Protein AF-A0A935DJS2-F1 (afdb_monomer)

Structure (mmCIF, N/CA/C/O backbone):
data_AF-A0A935DJS2-F1
#
_entry.id   AF-A0A935DJS2-F1
#
loop_
_atom_site.group_PDB
_atom_site.id
_atom_site.type_symbol
_atom_site.label_atom_id
_atom_site.label_alt_id
_atom_site.label_comp_id
_atom_site.label_asym_id
_atom_site.label_entity_id
_atom_site.label_seq_id
_atom_site.pdbx_PDB_ins_code
_atom_site.Cartn_x
_atom_site.Cartn_y
_atom_site.Cartn_z
_atom_site.occupancy
_atom_site.B_iso_or_equiv
_atom_site.auth_seq_id
_atom_site.auth_comp_id
_atom_site.auth_asym_id
_atom_site.auth_atom_id
_atom_site.pdbx_PDB_model_num
ATOM 1 N N . MET A 1 1 ? -30.342 -19.115 31.524 1.00 33.06 1 MET A N 1
ATOM 2 C CA . MET A 1 1 ? -30.882 -17.749 31.692 1.00 33.06 1 MET A CA 1
ATOM 3 C C . MET A 1 1 ? -30.037 -16.828 30.817 1.00 33.06 1 MET A C 1
ATOM 5 O O . MET A 1 1 ? -28.856 -16.687 31.091 1.00 33.06 1 MET A O 1
ATOM 9 N N . ARG A 1 2 ? -30.562 -16.353 29.679 1.00 26.27 2 ARG A N 1
ATOM 10 C CA . ARG A 1 2 ? -29.822 -15.480 28.748 1.00 26.27 2 ARG A CA 1
ATOM 11 C C . ARG A 1 2 ? -30.029 -14.034 29.184 1.00 26.27 2 ARG A C 1
ATOM 13 O O . ARG A 1 2 ? -31.162 -13.564 29.164 1.00 26.27 2 ARG A O 1
ATOM 20 N N . VAL A 1 3 ? -28.959 -13.355 29.580 1.00 25.48 3 VAL A N 1
ATOM 21 C CA . VAL A 1 3 ? -28.990 -11.913 29.837 1.00 25.48 3 VAL A CA 1
ATOM 22 C C . VAL A 1 3 ? -28.732 -11.216 28.504 1.00 25.48 3 VAL A C 1
ATOM 24 O O . VAL A 1 3 ? -27.627 -11.265 27.974 1.00 25.48 3 VAL A O 1
ATOM 27 N N . LEU A 1 4 ? -29.781 -10.630 27.925 1.00 26.22 4 LEU A N 1
ATOM 28 C CA . LEU A 1 4 ? -29.661 -9.694 26.810 1.00 26.22 4 LEU A CA 1
ATOM 29 C C . LEU A 1 4 ? -29.265 -8.333 27.385 1.00 26.22 4 LEU A C 1
ATOM 31 O O . LEU A 1 4 ? -30.076 -7.680 28.037 1.00 26.22 4 LEU A O 1
ATOM 35 N N . VAL A 1 5 ? -28.030 -7.904 27.134 1.00 28.92 5 VAL A N 1
ATOM 36 C CA . VAL A 1 5 ? -27.627 -6.510 27.334 1.00 28.92 5 VAL A CA 1
ATOM 37 C C . VAL A 1 5 ? -27.878 -5.785 26.018 1.00 28.92 5 VAL A C 1
ATOM 39 O O . VAL A 1 5 ? -27.146 -5.959 25.047 1.00 28.92 5 VAL A O 1
ATOM 42 N N . ALA A 1 6 ? -28.963 -5.017 25.963 1.00 28.09 6 ALA A N 1
ATOM 43 C CA . ALA A 1 6 ? -29.228 -4.116 24.852 1.00 28.09 6 ALA A CA 1
ATOM 44 C C . ALA A 1 6 ? -28.357 -2.864 25.021 1.00 28.09 6 ALA A C 1
ATOM 46 O O . ALA A 1 6 ? -28.628 -2.032 25.885 1.00 28.09 6 ALA A O 1
ATOM 47 N N . VAL A 1 7 ? -27.311 -2.737 24.204 1.00 32.50 7 VAL A N 1
ATOM 48 C CA . VAL A 1 7 ? -26.562 -1.483 24.062 1.00 32.50 7 VAL A CA 1
ATOM 49 C C . VAL A 1 7 ? -27.258 -0.662 22.982 1.00 32.50 7 VAL A C 1
ATOM 51 O O . VAL A 1 7 ? -27.293 -1.044 21.812 1.00 32.50 7 VAL A O 1
ATOM 54 N N . ALA A 1 8 ? -27.877 0.443 23.382 1.00 33.66 8 ALA A N 1
ATOM 55 C CA . ALA A 1 8 ? -28.512 1.370 22.462 1.00 33.66 8 ALA A CA 1
ATOM 56 C C . ALA A 1 8 ? -27.459 2.328 21.878 1.00 33.66 8 ALA A C 1
ATOM 58 O O . ALA A 1 8 ? -26.930 3.166 22.598 1.00 33.66 8 ALA A O 1
ATOM 59 N N . GLY A 1 9 ? -27.215 2.235 20.566 1.00 37.38 9 GLY A N 1
ATOM 60 C CA . GLY A 1 9 ? -26.743 3.371 19.767 1.00 37.38 9 GLY A CA 1
ATOM 61 C C . GLY A 1 9 ? -25.248 3.456 19.438 1.00 37.38 9 GLY A C 1
ATOM 62 O O . GLY A 1 9 ? -24.617 4.439 19.790 1.00 37.38 9 GLY A O 1
ATOM 63 N N . ALA A 1 10 ? -24.720 2.506 18.662 1.00 35.44 10 ALA A N 1
ATOM 64 C CA . ALA A 1 10 ? -23.692 2.768 17.643 1.00 35.44 10 ALA A CA 1
ATOM 65 C C . ALA A 1 10 ? -23.659 1.589 16.655 1.00 35.44 10 ALA A C 1
ATOM 67 O O . ALA A 1 10 ? -23.122 0.523 16.944 1.00 35.44 10 ALA A O 1
ATOM 68 N N . GLN A 1 11 ? -24.281 1.752 15.487 1.00 40.12 11 GLN A N 1
ATOM 69 C CA . GLN A 1 11 ? -24.061 0.837 14.367 1.00 40.12 11 GLN A CA 1
ATOM 70 C C . GLN A 1 11 ? -22.700 1.192 13.760 1.00 40.12 11 GLN A C 1
ATOM 72 O O . GLN A 1 11 ? -22.596 2.226 13.110 1.00 40.12 11 GLN A O 1
ATOM 77 N N . GLY A 1 12 ? -21.655 0.395 13.996 1.00 40.78 12 GLY A N 1
ATOM 78 C CA . GLY A 1 12 ? -20.370 0.639 13.327 1.00 40.78 12 GLY A CA 1
ATOM 79 C C . GLY A 1 12 ? -19.124 0.095 14.016 1.00 40.78 12 GLY A C 1
ATOM 80 O O . GLY A 1 12 ? -18.169 0.839 14.165 1.00 40.78 12 GLY A O 1
ATOM 81 N N . CYS A 1 13 ? -19.158 -1.154 14.484 1.00 32.78 13 CYS A N 1
ATOM 82 C CA . CYS A 1 13 ? -18.013 -2.067 14.655 1.00 32.78 13 CYS A CA 1
ATOM 83 C C . CYS A 1 13 ? -18.488 -3.238 15.525 1.00 32.78 13 CYS A C 1
ATOM 85 O O . CYS A 1 13 ? -18.279 -3.257 16.735 1.00 32.78 13 CYS A O 1
ATOM 87 N N . GLN A 1 14 ? -19.171 -4.219 14.929 1.00 30.92 14 GLN A N 1
ATOM 88 C CA . GLN A 1 14 ? -19.302 -5.520 15.584 1.00 30.92 14 GLN A CA 1
ATOM 89 C C . GLN A 1 14 ? -18.015 -6.293 15.320 1.00 30.92 14 GLN A C 1
ATOM 91 O O . GLN A 1 14 ? -17.797 -6.812 14.229 1.00 30.92 14 GLN A O 1
ATOM 96 N N . VAL A 1 15 ? -17.140 -6.332 16.321 1.00 35.69 15 VAL A N 1
ATOM 97 C CA . VAL A 1 15 ? -16.093 -7.346 16.383 1.00 35.69 15 VAL A CA 1
ATOM 98 C C . VAL A 1 15 ? -16.772 -8.609 16.904 1.00 35.69 15 VAL A C 1
ATOM 100 O O . VAL A 1 15 ? -17.055 -8.711 18.097 1.00 35.69 15 VAL A O 1
ATOM 103 N N . ASP A 1 16 ? -17.077 -9.556 16.015 1.00 29.36 16 ASP A N 1
ATOM 104 C CA . ASP A 1 16 ? -17.493 -10.900 16.419 1.00 29.36 16 ASP A CA 1
ATOM 105 C C . ASP A 1 16 ? -16.290 -11.608 17.058 1.00 29.36 16 ASP A C 1
ATOM 107 O O . ASP A 1 16 ? -15.501 -12.293 16.404 1.00 29.36 16 ASP A O 1
ATOM 111 N N . LEU A 1 17 ? -16.124 -11.422 18.367 1.00 34.56 17 LEU A N 1
ATOM 112 C CA . LEU A 1 17 ? -15.259 -12.270 19.173 1.00 34.56 17 LEU A CA 1
ATOM 113 C C . LEU A 1 17 ? -15.937 -13.634 19.289 1.00 34.56 17 LEU A C 1
ATOM 115 O O . LEU A 1 17 ? -16.796 -13.857 20.142 1.00 34.56 17 LEU A O 1
ATOM 119 N N . ASN A 1 18 ? -15.550 -14.555 18.409 1.00 28.94 18 ASN A N 1
ATOM 120 C CA . ASN A 1 18 ? -15.936 -15.956 18.495 1.00 28.94 18 ASN A CA 1
ATOM 121 C C . ASN A 1 18 ? -15.203 -16.591 19.692 1.00 28.94 18 ASN A C 1
ATOM 123 O O . ASN A 1 18 ? -14.151 -17.215 19.550 1.00 28.94 18 ASN A O 1
ATOM 127 N N . LEU A 1 19 ? -15.720 -16.357 20.901 1.00 38.28 19 LEU A N 1
ATOM 128 C CA . LEU A 1 19 ? -15.299 -17.053 22.110 1.00 38.28 19 LEU A CA 1
ATOM 129 C C . LEU A 1 19 ? -15.731 -18.512 21.959 1.00 38.28 19 LEU A C 1
ATOM 131 O O . LEU A 1 19 ? -16.889 -18.861 22.191 1.00 38.28 19 LEU A O 1
ATOM 135 N N . GLY A 1 20 ? -14.796 -19.351 21.512 1.00 34.28 20 GLY A N 1
ATOM 136 C CA . GLY A 1 20 ? -14.982 -20.793 21.444 1.00 34.28 20 GLY A CA 1
ATOM 137 C C . GLY A 1 20 ? -15.536 -21.311 22.769 1.00 34.28 20 GLY A C 1
ATOM 138 O O . GLY A 1 20 ? -15.003 -21.007 23.836 1.00 34.28 20 GLY A O 1
ATOM 139 N N . ALA A 1 21 ? -16.635 -22.058 22.687 1.00 34.78 21 ALA A N 1
ATOM 140 C CA . ALA A 1 21 ? -17.304 -22.648 23.832 1.00 34.78 21 ALA A CA 1
ATOM 141 C C . ALA A 1 21 ? -16.323 -23.522 24.630 1.00 34.78 21 ALA A C 1
ATOM 143 O O . ALA A 1 21 ? -15.969 -24.627 24.220 1.00 34.78 21 ALA A O 1
ATOM 144 N N . VAL A 1 22 ? -15.884 -23.021 25.782 1.00 37.50 22 VAL A N 1
ATOM 145 C CA . VAL A 1 22 ? -15.224 -23.827 26.807 1.00 37.50 22 VAL A CA 1
ATOM 146 C C . VAL A 1 22 ? -16.311 -24.608 27.535 1.00 37.50 22 VAL A C 1
ATOM 148 O O . VAL A 1 22 ? -17.133 -24.034 28.247 1.00 37.50 22 VAL A O 1
ATOM 151 N N . ASN A 1 23 ? -16.336 -25.923 27.319 1.00 44.00 23 ASN A N 1
ATOM 152 C CA . ASN A 1 23 ? -17.166 -26.845 28.085 1.00 44.00 23 ASN A CA 1
ATOM 153 C C . ASN A 1 23 ? -16.709 -26.816 29.551 1.00 44.00 23 ASN A C 1
ATOM 155 O O . ASN A 1 23 ? -15.632 -27.318 29.874 1.00 44.00 23 ASN A O 1
ATOM 159 N N . ALA A 1 24 ? -17.519 -26.227 30.429 1.00 41.53 24 ALA A N 1
ATOM 160 C CA . ALA A 1 24 ? -17.356 -26.360 31.871 1.00 41.53 24 ALA A CA 1
ATOM 161 C C . ALA A 1 24 ? -17.984 -27.690 32.334 1.00 41.53 24 ALA A C 1
ATOM 163 O O . ALA A 1 24 ? -19.091 -28.008 31.894 1.00 41.53 24 ALA A O 1
ATOM 164 N N . PRO A 1 25 ? -17.315 -28.481 33.191 1.00 47.44 25 PRO A N 1
ATOM 165 C CA . PRO A 1 25 ? -17.919 -29.658 33.799 1.00 47.44 25 PRO A CA 1
ATOM 166 C C . PRO A 1 25 ? -18.895 -29.265 34.918 1.00 47.44 25 PRO A C 1
ATOM 168 O O . PRO A 1 25 ? -18.659 -28.313 35.664 1.00 47.44 25 PRO A O 1
ATOM 171 N N . ASP A 1 26 ? -19.976 -30.035 35.034 1.00 54.25 26 ASP A N 1
ATOM 172 C CA . ASP A 1 26 ? -21.010 -29.905 36.059 1.00 54.25 26 ASP A CA 1
ATOM 173 C C . ASP A 1 26 ? -20.441 -30.121 37.471 1.00 54.25 26 ASP A C 1
ATOM 175 O O . ASP A 1 26 ? -20.021 -31.224 37.828 1.00 54.25 26 ASP A O 1
ATOM 179 N N . ALA A 1 27 ? -20.482 -29.084 38.308 1.00 47.50 27 ALA A N 1
ATOM 180 C CA . ALA A 1 27 ? -20.335 -29.213 39.753 1.00 47.50 27 ALA A CA 1
ATOM 181 C C . ALA A 1 27 ? -21.315 -28.265 40.456 1.00 47.50 27 ALA A C 1
ATOM 183 O O . ALA A 1 27 ? -21.191 -27.042 40.390 1.00 47.50 27 ALA A O 1
ATOM 184 N N . ALA A 1 28 ? -22.312 -28.861 41.108 1.00 53.88 28 ALA A N 1
ATOM 185 C CA . ALA A 1 28 ? -23.291 -28.190 41.947 1.00 53.88 28 ALA A CA 1
ATOM 186 C C . ALA A 1 28 ? -22.682 -27.872 43.319 1.00 53.88 28 ALA A C 1
ATOM 188 O O . ALA A 1 28 ? -22.308 -28.793 44.041 1.00 53.88 28 ALA A O 1
ATOM 189 N N . SER A 1 29 ? -22.641 -26.587 43.676 1.00 49.16 29 SER A N 1
ATOM 190 C CA . SER A 1 29 ? -22.426 -26.107 45.044 1.00 49.16 29 SER A CA 1
ATOM 191 C C . SER A 1 29 ? -23.132 -24.764 45.224 1.00 49.16 29 SER A C 1
ATOM 193 O O . SER A 1 29 ? -22.827 -23.801 44.521 1.00 49.16 29 SER A O 1
ATOM 195 N N . ASP A 1 30 ? -24.074 -24.722 46.166 1.00 60.72 30 ASP A N 1
ATOM 196 C CA . ASP A 1 30 ? -24.750 -23.521 46.656 1.00 60.72 30 ASP A CA 1
ATOM 197 C C . ASP A 1 30 ? -23.738 -22.486 47.180 1.00 60.72 30 ASP A C 1
ATOM 199 O O . ASP A 1 30 ? -23.010 -22.752 48.138 1.00 60.72 30 ASP A O 1
ATOM 203 N N . ILE A 1 31 ? -23.726 -21.285 46.589 1.00 54.94 31 ILE A N 1
ATOM 204 C CA . ILE A 1 31 ? -23.065 -20.095 47.146 1.00 54.94 31 ILE A CA 1
ATOM 205 C C . ILE A 1 31 ? -24.107 -18.963 47.238 1.00 54.94 31 ILE A C 1
ATOM 207 O O . ILE A 1 31 ? -24.745 -18.657 46.226 1.00 54.94 31 ILE A O 1
ATOM 211 N N . PRO A 1 32 ? -24.301 -18.329 48.416 1.00 52.59 32 PRO A N 1
ATOM 212 C CA . PRO A 1 32 ? -25.183 -17.177 48.563 1.00 52.59 32 PRO A CA 1
ATOM 213 C C . PRO A 1 32 ? -24.618 -15.978 47.797 1.00 52.59 32 PRO A C 1
ATOM 215 O O . PRO A 1 32 ? -23.440 -15.645 47.912 1.00 52.59 32 PRO A O 1
ATOM 218 N N . GLY A 1 33 ? -25.480 -15.363 46.991 1.00 53.81 33 GLY A N 1
ATOM 219 C CA . GLY A 1 33 ? -25.129 -14.296 46.070 1.00 53.81 33 GLY A CA 1
ATOM 220 C C . GLY A 1 33 ? -24.907 -12.948 46.743 1.00 53.81 33 GLY A C 1
ATOM 221 O O . GLY A 1 33 ? -25.839 -12.380 47.297 1.00 53.81 33 GLY A O 1
ATOM 222 N N . ASP A 1 34 ? -23.711 -12.411 46.535 1.00 45.91 34 ASP A N 1
ATOM 223 C CA . ASP A 1 34 ? -23.482 -10.986 46.321 1.00 45.91 34 ASP A CA 1
ATOM 224 C C . ASP A 1 34 ? -22.788 -10.857 44.961 1.00 45.91 34 ASP A C 1
ATOM 226 O O . ASP A 1 34 ? -21.569 -10.963 44.828 1.00 45.91 34 ASP A O 1
ATOM 230 N N . ALA A 1 35 ? -23.596 -10.724 43.907 1.00 49.50 35 ALA A N 1
ATOM 231 C CA . ALA A 1 35 ? -23.101 -10.474 42.562 1.00 49.50 35 ALA A CA 1
ATOM 232 C C . ALA A 1 35 ? -22.553 -9.043 42.507 1.00 49.50 35 ALA A C 1
ATOM 234 O O . ALA A 1 35 ? -23.285 -8.089 42.236 1.00 49.50 35 ALA A O 1
ATOM 235 N N . VAL A 1 36 ? -21.256 -8.899 42.779 1.00 48.25 36 VAL A N 1
ATOM 236 C CA . VAL A 1 36 ? -20.489 -7.706 42.428 1.00 48.25 36 VAL A CA 1
ATOM 237 C C . VAL A 1 36 ? -20.564 -7.576 40.910 1.00 48.25 36 VAL A C 1
ATOM 239 O O . VAL A 1 36 ? -19.896 -8.283 40.160 1.00 48.25 36 VAL A O 1
ATOM 242 N N . SER A 1 37 ? -21.464 -6.709 40.451 1.00 48.25 37 SER A N 1
ATOM 243 C CA . SER A 1 37 ? -21.501 -6.230 39.077 1.00 48.25 37 SER A CA 1
ATOM 244 C C . SER A 1 37 ? -20.287 -5.327 38.877 1.00 48.25 37 SER A C 1
ATOM 246 O O . SER A 1 37 ? -20.427 -4.103 38.855 1.00 48.25 37 SER A O 1
ATOM 248 N N . ASP A 1 38 ? -19.106 -5.927 38.732 1.00 41.78 38 ASP A N 1
ATOM 249 C CA . ASP A 1 38 ? -17.950 -5.247 38.163 1.00 41.78 38 ASP A CA 1
ATOM 250 C C . ASP A 1 38 ? -18.323 -4.887 36.727 1.00 41.78 38 ASP A C 1
ATOM 252 O O . ASP A 1 38 ? -18.217 -5.678 35.787 1.00 41.78 38 ASP A O 1
ATOM 256 N N . ARG A 1 39 ? -18.844 -3.669 36.565 1.00 45.25 39 ARG A N 1
ATOM 257 C CA . ARG A 1 39 ? -18.835 -2.997 35.278 1.00 45.25 39 ARG A CA 1
ATOM 258 C C . ARG A 1 39 ? -17.367 -2.843 34.927 1.00 45.25 39 ARG A C 1
ATOM 260 O O . ARG A 1 39 ? -16.713 -1.911 35.378 1.00 45.25 39 ARG A O 1
ATOM 267 N N . VAL A 1 40 ? -16.858 -3.775 34.131 1.00 47.69 40 VAL A N 1
ATOM 268 C CA . VAL A 1 40 ? -15.715 -3.490 33.278 1.00 47.69 40 VAL A CA 1
ATOM 269 C C . VAL A 1 40 ? -16.171 -2.308 32.436 1.00 47.69 40 VAL A C 1
ATOM 271 O O . VAL A 1 40 ? -17.018 -2.464 31.555 1.00 47.69 40 VAL A O 1
ATOM 274 N N . GLU A 1 41 ? -15.697 -1.112 32.778 1.00 42.56 41 GLU A N 1
ATOM 275 C CA . GLU A 1 41 ? -15.688 0.010 31.853 1.00 42.56 41 GLU A CA 1
ATOM 276 C C . GLU A 1 41 ? -14.910 -0.488 30.636 1.00 42.56 41 GLU A C 1
ATOM 278 O O . GLU A 1 41 ? -13.681 -0.483 30.607 1.00 42.56 41 GLU A O 1
ATOM 283 N N . VAL A 1 42 ? -15.632 -1.015 29.643 1.00 49.97 42 VAL A N 1
ATOM 284 C CA . VAL A 1 42 ? -15.123 -1.041 28.279 1.00 49.97 42 VAL A CA 1
ATOM 285 C C . VAL A 1 42 ? -14.853 0.428 28.010 1.00 49.97 42 VAL A C 1
ATOM 287 O O . VAL A 1 42 ? -15.802 1.199 28.147 1.00 49.97 42 VAL A O 1
ATOM 290 N N . PRO A 1 43 ? -13.602 0.851 27.773 1.00 54.25 43 PRO A N 1
ATOM 291 C CA . PRO A 1 43 ? -13.298 2.257 27.602 1.00 54.25 43 PRO A CA 1
ATOM 292 C C . PRO A 1 43 ? -14.194 2.813 26.493 1.00 54.25 43 PRO A C 1
ATOM 294 O O . PRO A 1 43 ? -13.966 2.579 25.306 1.00 54.25 43 PRO A O 1
ATOM 297 N N . ASP A 1 44 ? -15.249 3.512 26.913 1.00 51.59 44 ASP A N 1
ATOM 298 C CA . ASP A 1 44 ? -16.108 4.332 26.081 1.00 51.59 44 ASP A CA 1
ATOM 299 C C . ASP A 1 44 ? -15.220 5.456 25.587 1.00 51.59 44 ASP A C 1
ATOM 301 O O . ASP A 1 44 ? -15.063 6.479 26.245 1.00 51.59 44 ASP A O 1
ATOM 305 N N . ALA A 1 45 ? -14.544 5.211 24.475 1.00 53.84 45 ALA A N 1
ATOM 306 C CA . ALA A 1 45 ? -14.122 6.210 23.521 1.00 53.84 45 ALA A CA 1
ATOM 307 C C . ALA A 1 45 ? -13.154 5.533 22.557 1.00 53.84 45 ALA A C 1
ATOM 309 O O . ALA A 1 45 ? -11.939 5.742 22.601 1.00 53.84 45 ALA A O 1
ATOM 310 N N . CYS A 1 46 ? -13.721 4.934 21.512 1.00 59.97 46 CYS A N 1
ATOM 311 C CA . CYS A 1 46 ? -13.336 5.488 20.227 1.00 59.97 46 CYS A CA 1
ATOM 312 C C . CYS A 1 46 ? -13.591 6.996 20.302 1.00 59.97 46 CYS A C 1
ATOM 314 O O . CYS A 1 46 ? -14.656 7.486 19.933 1.00 59.97 46 CYS A O 1
ATOM 316 N N . MET A 1 47 ? -12.608 7.745 20.825 1.00 48.66 47 MET A N 1
ATOM 317 C CA . MET A 1 47 ? -12.486 9.167 20.545 1.00 48.66 47 MET A CA 1
ATOM 318 C C . MET A 1 47 ? -12.617 9.311 19.024 1.00 48.66 47 MET A C 1
ATOM 320 O O . MET A 1 47 ? -12.418 8.322 18.317 1.00 48.66 47 MET A O 1
ATOM 324 N N . PRO A 1 48 ? -12.959 10.484 18.478 1.00 63.34 48 PRO A N 1
ATOM 325 C CA . PRO A 1 48 ? -13.059 10.678 17.033 1.00 63.34 48 PRO A CA 1
ATOM 326 C C . PRO A 1 48 ? -11.670 10.552 16.376 1.00 63.34 48 PRO A C 1
ATOM 328 O O . PRO A 1 48 ? -11.092 11.522 15.888 1.00 63.34 48 PRO A O 1
ATOM 331 N N . VAL A 1 49 ? -11.103 9.346 16.399 1.00 62.28 49 VAL A N 1
ATOM 332 C CA . VAL A 1 49 ? -9.879 8.924 15.761 1.00 62.28 49 VAL A CA 1
ATOM 333 C C . VAL A 1 49 ? -10.264 8.926 14.308 1.00 62.28 49 VAL A C 1
ATOM 335 O O . VAL A 1 49 ? -10.870 7.994 13.802 1.00 62.28 49 VAL A O 1
ATOM 338 N N . ARG A 1 50 ? -9.988 10.043 13.650 1.00 81.81 50 ARG A N 1
ATOM 339 C CA . ARG A 1 50 ? -9.943 10.077 12.198 1.00 81.81 50 ARG A CA 1
ATOM 340 C C . ARG A 1 50 ? -8.817 9.144 11.765 1.00 81.81 50 ARG A C 1
ATOM 342 O O . ARG A 1 50 ? -7.896 8.879 12.540 1.00 81.81 50 ARG A O 1
ATOM 349 N N . SER A 1 51 ? -8.868 8.676 10.520 1.00 90.38 51 SER A N 1
ATOM 350 C CA . SER A 1 51 ? -7.723 7.968 9.933 1.00 90.38 51 SER A CA 1
ATOM 351 C C . SER A 1 51 ? -6.447 8.764 10.198 1.00 90.38 51 SER A C 1
ATOM 353 O O . SER A 1 51 ? -6.494 9.985 10.200 1.00 90.38 51 SER A O 1
ATOM 355 N N . GLY A 1 52 ? -5.317 8.149 10.499 1.00 92.31 52 GLY A N 1
ATOM 356 C CA . GLY A 1 52 ? -4.188 8.912 11.029 1.00 92.31 52 GLY A CA 1
ATOM 357 C C . GLY A 1 52 ? -2.890 8.147 10.985 1.00 92.31 52 GLY A C 1
ATOM 358 O O . GLY A 1 52 ? -2.897 6.921 10.913 1.00 92.31 52 GLY A O 1
ATOM 359 N N . SER A 1 53 ? -1.789 8.890 11.012 1.00 94.81 53 SER A N 1
ATOM 360 C CA . SER A 1 53 ? -0.449 8.325 11.087 1.00 94.81 53 SER A CA 1
ATOM 361 C C . SER A 1 53 ? 0.009 8.285 12.542 1.00 94.81 53 SER A C 1
ATOM 363 O O . SER A 1 53 ? -0.132 9.270 13.265 1.00 94.81 53 SER A O 1
ATOM 365 N N . PHE A 1 54 ? 0.532 7.142 12.969 1.00 94.56 54 PHE A N 1
ATOM 366 C CA . PHE A 1 54 ? 0.946 6.862 14.338 1.00 94.56 54 PHE A CA 1
ATOM 367 C C . PHE A 1 54 ? 2.371 6.334 14.338 1.00 94.56 54 PHE A C 1
ATOM 369 O O . PHE A 1 54 ? 2.723 5.497 13.506 1.00 94.56 54 PHE A O 1
ATOM 376 N N . THR A 1 55 ? 3.167 6.791 15.296 1.00 95.56 55 THR A N 1
ATOM 377 C CA . THR A 1 55 ? 4.478 6.208 15.573 1.00 95.56 55 THR A CA 1
ATOM 378 C C . THR A 1 55 ? 4.297 4.970 16.446 1.00 95.56 55 THR A C 1
ATOM 380 O O . THR A 1 55 ? 3.574 5.013 17.440 1.00 95.56 55 THR A O 1
ATOM 383 N N . VAL A 1 56 ? 4.935 3.871 16.056 1.00 94.94 56 VAL A N 1
ATOM 384 C CA . VAL A 1 56 ? 4.997 2.604 16.786 1.00 94.94 56 VAL A CA 1
ATOM 385 C C . VAL A 1 56 ? 6.446 2.156 16.882 1.00 94.94 56 VAL A C 1
ATOM 387 O O . VAL A 1 56 ? 7.230 2.333 15.950 1.00 94.94 56 VAL A O 1
ATOM 390 N N . SER A 1 57 ? 6.808 1.554 18.003 1.00 94.19 57 SER A N 1
ATOM 391 C CA . SER A 1 57 ? 8.136 0.981 18.183 1.00 94.19 57 SER A CA 1
ATOM 392 C C . SER A 1 57 ? 8.303 -0.304 17.364 1.00 94.19 57 SER A C 1
ATOM 394 O O . SER A 1 57 ? 7.344 -1.016 17.050 1.00 94.19 57 SER A O 1
ATOM 396 N N . LEU A 1 58 ? 9.553 -0.665 17.065 1.00 91.06 58 LEU A N 1
ATOM 397 C CA . LEU A 1 58 ? 9.855 -1.958 16.437 1.00 91.06 58 LEU A CA 1
ATOM 398 C C . LEU A 1 58 ? 9.442 -3.142 17.332 1.00 91.06 58 LEU A C 1
ATOM 400 O O . LEU A 1 58 ? 9.076 -4.199 16.823 1.00 91.06 58 LEU A O 1
ATOM 404 N N . ALA A 1 59 ? 9.459 -2.955 18.656 1.00 92.75 59 ALA A N 1
ATOM 405 C CA . ALA A 1 59 ? 9.006 -3.957 19.615 1.00 92.75 59 ALA A CA 1
ATOM 406 C C . ALA A 1 59 ? 7.490 -4.196 19.527 1.00 92.75 59 ALA A C 1
ATOM 408 O O . ALA A 1 59 ? 7.059 -5.344 19.579 1.00 92.75 59 ALA A O 1
ATOM 409 N N . GLU A 1 60 ? 6.685 -3.146 19.337 1.00 95.50 60 GLU A N 1
ATOM 410 C CA . GLU A 1 60 ? 5.240 -3.287 19.110 1.00 95.50 60 GLU A CA 1
ATOM 411 C C . GLU A 1 60 ? 4.938 -4.030 17.805 1.00 95.50 60 GLU A C 1
ATOM 413 O O . GLU A 1 60 ? 4.068 -4.900 17.783 1.00 95.50 60 GLU A O 1
ATOM 418 N N . LEU A 1 61 ? 5.681 -3.744 16.729 1.00 95.50 61 LEU A N 1
ATOM 419 C CA . LEU A 1 61 ? 5.555 -4.472 15.461 1.00 95.50 61 LEU A CA 1
ATOM 420 C C . LEU A 1 61 ? 5.885 -5.958 15.623 1.00 95.50 61 LEU A C 1
ATOM 422 O O . LEU A 1 61 ? 5.098 -6.806 15.202 1.00 95.50 61 LEU A O 1
ATOM 426 N N . ALA A 1 62 ? 6.996 -6.275 16.290 1.00 94.38 62 ALA A N 1
ATOM 427 C CA . ALA A 1 62 ? 7.378 -7.653 16.583 1.00 94.38 62 ALA A CA 1
ATOM 428 C C . ALA A 1 62 ? 6.370 -8.357 17.513 1.00 94.38 62 ALA A C 1
ATOM 430 O O . ALA A 1 62 ? 6.103 -9.544 17.351 1.00 94.38 62 ALA A O 1
ATOM 431 N N . ALA A 1 63 ? 5.768 -7.637 18.465 1.00 95.88 63 ALA A N 1
ATOM 432 C CA . ALA A 1 63 ? 4.729 -8.183 19.336 1.00 95.88 63 ALA A CA 1
ATOM 433 C C . ALA A 1 63 ? 3.430 -8.493 18.570 1.00 95.88 63 ALA A C 1
ATOM 435 O O . ALA A 1 63 ? 2.759 -9.479 18.869 1.00 95.88 63 ALA A O 1
ATOM 436 N N . ALA A 1 64 ? 3.079 -7.682 17.567 1.00 96.88 64 ALA A N 1
ATOM 437 C CA . ALA A 1 64 ? 1.898 -7.902 16.732 1.00 96.88 64 ALA A CA 1
ATOM 438 C C . ALA A 1 64 ? 2.094 -9.005 15.674 1.00 96.88 64 ALA A C 1
ATOM 440 O O . ALA A 1 64 ? 1.136 -9.690 15.290 1.00 96.88 64 ALA A O 1
ATOM 441 N N . ASN A 1 65 ? 3.329 -9.186 15.201 1.00 97.00 65 ASN A N 1
ATOM 442 C CA . ASN A 1 65 ? 3.732 -10.310 14.368 1.00 97.00 65 ASN A CA 1
ATOM 443 C C . ASN A 1 65 ? 5.213 -10.643 14.608 1.00 97.00 65 ASN A C 1
ATOM 445 O O . ASN A 1 65 ? 6.091 -9.880 14.206 1.00 97.00 65 ASN A O 1
ATOM 449 N N . ALA A 1 66 ? 5.486 -11.803 15.214 1.00 95.19 66 ALA A N 1
ATOM 450 C CA . ALA A 1 66 ? 6.842 -12.229 15.572 1.00 95.19 66 ALA A CA 1
ATOM 451 C C . ALA A 1 66 ? 7.779 -12.386 14.358 1.00 95.19 66 ALA A C 1
ATOM 453 O O . ALA A 1 66 ? 8.993 -12.248 14.502 1.00 95.19 66 ALA A O 1
ATOM 454 N N . ASP A 1 67 ? 7.222 -12.606 13.162 1.00 93.25 67 ASP A N 1
ATOM 455 C CA . ASP A 1 67 ? 7.981 -12.696 11.911 1.00 93.25 67 ASP A CA 1
ATOM 456 C C . ASP A 1 67 ? 8.292 -11.310 11.309 1.00 93.25 67 ASP A C 1
ATOM 458 O O . ASP A 1 67 ? 9.025 -11.199 10.318 1.00 93.25 67 ASP A O 1
ATOM 462 N N . CYS A 1 68 ? 7.769 -10.222 11.891 1.00 93.38 68 CYS A N 1
ATOM 463 C CA . CYS A 1 68 ? 8.175 -8.866 11.535 1.00 93.38 68 CYS A CA 1
ATOM 464 C C . CYS A 1 68 ? 9.539 -8.537 12.160 1.00 93.38 68 CYS A C 1
ATOM 466 O O . CYS A 1 68 ? 9.650 -7.873 13.190 1.00 93.38 68 CYS A O 1
ATOM 468 N N . SER A 1 69 ? 10.605 -9.003 11.508 1.00 84.94 69 SER A N 1
ATOM 469 C CA . SER A 1 69 ? 11.981 -8.677 11.881 1.00 84.94 69 SER A CA 1
ATOM 470 C C . SER A 1 69 ? 12.483 -7.454 11.109 1.00 84.94 69 SER A C 1
ATOM 472 O O . SER A 1 69 ? 12.869 -7.524 9.937 1.00 84.94 69 SER A O 1
ATOM 474 N N . LEU A 1 70 ? 12.485 -6.306 11.782 1.00 82.38 70 LEU A N 1
ATOM 475 C CA . LEU A 1 70 ? 13.032 -5.064 11.249 1.00 82.38 70 LEU A CA 1
ATOM 476 C C . LEU A 1 70 ? 14.429 -4.844 11.818 1.00 82.38 70 LEU A C 1
ATOM 478 O O . LEU A 1 70 ? 14.616 -4.532 12.990 1.00 82.38 70 LEU A O 1
ATOM 482 N N . THR A 1 71 ? 15.426 -5.000 10.959 1.00 79.19 71 THR A N 1
ATOM 483 C CA . THR A 1 71 ? 16.785 -4.525 11.189 1.00 79.19 71 THR A CA 1
ATOM 484 C C . THR A 1 71 ? 17.011 -3.304 10.304 1.00 79.19 71 THR A C 1
ATOM 486 O O . THR A 1 71 ? 16.369 -3.149 9.263 1.00 79.19 71 THR A O 1
ATOM 489 N N . ARG A 1 72 ? 17.984 -2.454 10.645 1.00 68.19 72 ARG A N 1
ATOM 490 C CA . ARG A 1 72 ? 18.366 -1.329 9.773 1.00 68.19 72 ARG A CA 1
ATOM 491 C C . ARG A 1 72 ? 18.694 -1.787 8.338 1.00 68.19 72 ARG A C 1
ATOM 493 O O . ARG A 1 72 ? 18.447 -1.048 7.394 1.00 68.19 72 ARG A O 1
ATOM 500 N N . ALA A 1 73 ? 19.206 -3.009 8.172 1.00 67.06 73 ALA A N 1
ATOM 501 C CA . ALA A 1 73 ? 19.513 -3.599 6.870 1.00 67.06 73 ALA A CA 1
ATOM 502 C C . ALA A 1 73 ? 18.279 -4.121 6.108 1.00 67.06 73 ALA A C 1
ATOM 504 O O . ALA A 1 73 ? 18.331 -4.205 4.883 1.00 67.06 73 ALA A O 1
ATOM 505 N N . THR A 1 74 ? 17.185 -4.482 6.791 1.00 75.19 74 THR A N 1
ATOM 506 C CA . THR A 1 74 ? 15.943 -4.909 6.119 1.00 75.19 74 THR A CA 1
ATOM 507 C C . THR A 1 74 ? 15.082 -3.718 5.716 1.00 75.19 74 THR A C 1
ATOM 509 O O . THR A 1 74 ? 14.467 -3.755 4.656 1.00 75.19 74 THR A O 1
ATOM 512 N N . LEU A 1 75 ? 15.131 -2.609 6.461 1.00 71.00 75 LEU A N 1
ATOM 513 C CA . LEU A 1 75 ? 14.408 -1.380 6.109 1.00 71.00 75 LEU A CA 1
ATOM 514 C C . LEU A 1 75 ? 14.768 -0.828 4.721 1.00 71.00 75 LEU A C 1
ATOM 516 O O . LEU A 1 75 ? 13.893 -0.337 4.008 1.00 71.00 75 LEU A O 1
ATOM 520 N N . SER A 1 76 ? 16.026 -0.971 4.297 1.00 66.25 76 SER A N 1
ATOM 521 C CA . SER A 1 76 ? 16.476 -0.529 2.973 1.00 66.25 76 SER A CA 1
ATOM 522 C C . SER A 1 76 ? 16.080 -1.463 1.826 1.00 66.25 76 SER A C 1
ATOM 524 O O . SER A 1 76 ? 16.088 -1.034 0.679 1.00 66.25 76 SER A O 1
ATOM 526 N N . ARG A 1 77 ? 15.714 -2.722 2.104 1.00 68.88 77 ARG A N 1
ATOM 527 C CA . ARG A 1 77 ? 15.391 -3.732 1.074 1.00 68.88 77 ARG A CA 1
ATOM 528 C C . ARG A 1 77 ? 13.894 -4.002 0.913 1.00 68.88 77 ARG A C 1
ATOM 530 O O . ARG A 1 77 ? 13.515 -4.791 0.054 1.00 68.88 77 ARG A O 1
ATOM 537 N N . GLY A 1 78 ? 13.061 -3.345 1.717 1.00 71.12 78 GLY A N 1
ATOM 538 C CA . GLY A 1 78 ? 11.620 -3.579 1.778 1.00 71.12 78 GLY A CA 1
ATOM 539 C C . GLY A 1 78 ? 11.213 -4.362 3.014 1.00 71.12 78 GLY A C 1
ATOM 540 O O . GLY A 1 78 ? 11.979 -5.142 3.578 1.00 71.12 78 GLY A O 1
ATOM 541 N N . TYR A 1 79 ? 9.994 -4.101 3.468 1.00 81.81 79 TYR A N 1
ATOM 542 C CA . TYR A 1 79 ? 9.410 -4.809 4.596 1.00 81.81 79 TYR A CA 1
ATOM 543 C C . TYR A 1 79 ? 8.672 -6.065 4.114 1.00 81.81 79 TYR A C 1
ATOM 545 O O . TYR A 1 79 ? 8.195 -6.142 2.982 1.00 81.81 79 TYR A O 1
ATOM 553 N N . SER A 1 80 ? 8.596 -7.075 4.978 1.00 91.19 80 SER A N 1
ATOM 554 C CA . SER A 1 80 ? 7.895 -8.324 4.687 1.00 91.19 80 SER A CA 1
ATOM 555 C C . SER A 1 80 ? 6.377 -8.155 4.807 1.00 91.19 80 SER A C 1
ATOM 557 O O . SER A 1 80 ? 5.891 -7.249 5.490 1.00 91.19 80 SER A O 1
ATOM 559 N N . ILE A 1 81 ? 5.618 -9.096 4.231 1.00 93.88 81 ILE A N 1
ATOM 560 C CA . ILE A 1 81 ? 4.171 -9.224 4.492 1.00 93.88 81 ILE A CA 1
ATOM 561 C C . ILE A 1 81 ? 3.906 -9.297 6.004 1.00 93.88 81 ILE A C 1
ATOM 563 O O . ILE 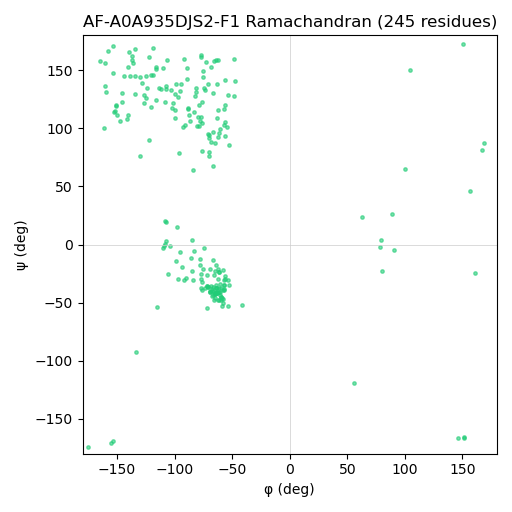A 1 81 ? 2.948 -8.710 6.486 1.00 93.88 81 ILE A O 1
ATOM 567 N N . ALA A 1 82 ? 4.793 -9.929 6.778 1.00 95.50 82 ALA A N 1
ATOM 568 C CA . ALA A 1 82 ? 4.659 -10.002 8.230 1.00 95.50 82 ALA A CA 1
ATOM 569 C C . ALA A 1 82 ? 4.630 -8.616 8.901 1.00 95.50 82 ALA A C 1
ATOM 571 O O . ALA A 1 82 ? 3.863 -8.405 9.839 1.00 95.50 82 ALA A O 1
ATOM 572 N N . CYS A 1 83 ? 5.411 -7.653 8.405 1.00 95.06 83 CYS A N 1
ATOM 573 C CA . CYS A 1 83 ? 5.382 -6.282 8.913 1.00 95.06 83 CYS A CA 1
ATOM 574 C C . CYS A 1 83 ? 4.166 -5.482 8.438 1.00 95.06 83 CYS A C 1
ATOM 576 O O . CYS A 1 83 ? 3.643 -4.680 9.213 1.00 95.06 83 CYS A O 1
ATOM 578 N N . LEU A 1 84 ? 3.666 -5.741 7.225 1.00 95.12 84 LEU A N 1
ATOM 579 C CA . LEU A 1 84 ? 2.358 -5.230 6.797 1.00 95.12 84 LEU A CA 1
ATOM 580 C C . LEU A 1 84 ? 1.244 -5.736 7.720 1.00 95.12 84 LEU A C 1
ATOM 582 O O . LEU A 1 84 ? 0.423 -4.948 8.188 1.00 95.12 84 LEU A O 1
ATOM 586 N N . SER A 1 85 ? 1.262 -7.031 8.045 1.00 97.38 85 SER A N 1
ATOM 587 C CA . SER A 1 85 ? 0.330 -7.643 8.993 1.00 97.38 85 SER A CA 1
ATOM 588 C C . SER A 1 85 ? 0.471 -7.073 10.394 1.00 97.38 85 SER A C 1
ATOM 590 O O . SER A 1 85 ? -0.536 -6.776 11.028 1.00 97.38 85 SER A O 1
ATOM 592 N N . ALA A 1 86 ? 1.694 -6.846 10.876 1.00 97.38 86 ALA A N 1
ATOM 593 C CA . ALA A 1 86 ? 1.912 -6.185 12.158 1.00 97.38 86 ALA A CA 1
ATOM 594 C C . ALA A 1 86 ? 1.268 -4.789 12.186 1.00 97.38 86 ALA A C 1
ATOM 596 O O . ALA A 1 86 ? 0.485 -4.496 13.087 1.00 97.38 86 ALA A O 1
ATOM 597 N N . ALA A 1 87 ? 1.532 -3.950 11.177 1.00 97.00 87 ALA A N 1
ATOM 598 C CA . ALA A 1 87 ? 0.939 -2.616 11.074 1.00 97.00 87 ALA A CA 1
ATOM 599 C C . ALA A 1 87 ? -0.598 -2.673 11.042 1.00 97.00 87 ALA A C 1
ATOM 601 O O . ALA A 1 87 ? -1.264 -1.951 11.788 1.00 97.00 87 ALA A O 1
ATOM 602 N N . HIS A 1 88 ? -1.162 -3.575 10.232 1.00 97.56 88 HIS A N 1
ATOM 603 C CA . HIS A 1 88 ? -2.601 -3.804 10.150 1.00 97.56 88 HIS A CA 1
ATOM 604 C C . HIS A 1 88 ? -3.200 -4.205 11.507 1.00 97.56 88 HIS A C 1
ATOM 606 O O . HIS A 1 88 ? -4.126 -3.549 11.985 1.00 97.56 88 HIS A O 1
ATOM 612 N N . ARG A 1 89 ? -2.640 -5.228 12.164 1.00 97.62 89 ARG A N 1
ATOM 613 C CA . ARG A 1 89 ? -3.105 -5.728 13.466 1.00 97.62 89 ARG A CA 1
ATOM 614 C C . ARG A 1 89 ? -3.020 -4.670 14.556 1.00 97.62 89 ARG A C 1
ATOM 616 O O . ARG A 1 89 ? -3.957 -4.546 15.334 1.00 97.62 89 ARG A O 1
ATOM 623 N N . ILE A 1 90 ? -1.951 -3.871 14.594 1.00 96.50 90 ILE A N 1
ATOM 624 C CA . ILE A 1 90 ? -1.809 -2.768 15.558 1.00 96.50 90 ILE A CA 1
ATOM 625 C C . ILE A 1 90 ? -2.885 -1.700 15.312 1.00 96.50 90 ILE A C 1
ATOM 627 O O . ILE A 1 90 ? -3.430 -1.144 16.264 1.00 96.50 90 ILE A O 1
ATOM 631 N N . CYS A 1 91 ? -3.243 -1.414 14.058 1.00 96.19 91 CYS A N 1
ATOM 632 C CA . CYS A 1 91 ? -4.358 -0.516 13.760 1.00 96.19 91 CYS A CA 1
ATOM 633 C C . CYS A 1 91 ? -5.708 -1.096 14.205 1.00 96.19 91 CYS A C 1
ATOM 635 O O . CYS A 1 91 ? -6.450 -0.408 14.904 1.00 96.19 91 CYS A O 1
ATOM 637 N N . VAL A 1 92 ? -6.000 -2.359 13.885 1.00 94.94 92 VAL A N 1
ATOM 638 C CA . VAL A 1 92 ? -7.246 -3.031 14.301 1.00 94.94 92 VAL A CA 1
ATOM 639 C C . VAL A 1 92 ? -7.353 -3.132 15.828 1.00 94.94 92 VAL A C 1
ATOM 641 O O . VAL A 1 92 ? -8.409 -2.858 16.393 1.00 94.94 92 VAL A O 1
ATOM 644 N N . ALA A 1 93 ? -6.252 -3.435 16.522 1.00 94.38 93 ALA A N 1
ATOM 645 C CA . ALA A 1 93 ? -6.206 -3.555 17.980 1.00 94.38 93 ALA A CA 1
ATOM 646 C C . ALA A 1 93 ? -6.508 -2.240 18.721 1.00 94.38 93 ALA A C 1
ATOM 648 O O . ALA A 1 93 ? -6.862 -2.271 19.896 1.00 94.38 93 ALA A O 1
ATOM 649 N N . ARG A 1 94 ? -6.426 -1.083 18.046 1.00 89.38 94 ARG A N 1
ATOM 650 C CA . ARG A 1 94 ? -6.874 0.205 18.606 1.00 89.38 94 ARG A CA 1
ATOM 651 C C . ARG A 1 94 ? -8.401 0.356 18.637 1.00 89.38 94 ARG A C 1
ATOM 653 O O . ARG A 1 94 ? -8.887 1.381 19.098 1.00 89.38 94 ARG A O 1
ATOM 660 N N . GLY A 1 95 ? -9.160 -0.613 18.121 1.00 82.81 95 GLY A N 1
ATOM 661 C CA . GLY A 1 95 ? -10.621 -0.703 18.233 1.00 82.81 95 GLY A CA 1
ATOM 662 C C . GLY A 1 95 ? -11.424 0.168 17.259 1.00 82.81 95 GLY A C 1
ATOM 663 O O . GLY A 1 95 ? -12.562 -0.167 16.948 1.00 82.81 95 GLY A O 1
ATOM 664 N N . CYS A 1 96 ? -10.839 1.246 16.729 1.00 85.75 96 CYS A N 1
ATOM 665 C CA . CYS A 1 96 ? -11.553 2.228 15.891 1.00 85.75 96 CYS A CA 1
ATOM 666 C C . CYS A 1 96 ? -11.141 2.210 14.413 1.00 85.75 96 CYS A C 1
ATOM 668 O O . CYS A 1 96 ? -11.666 2.977 13.605 1.00 85.75 96 CYS A O 1
ATOM 670 N N . CYS A 1 97 ? -10.165 1.376 14.055 1.00 92.31 97 CYS A N 1
ATOM 671 C CA . CYS A 1 97 ? -9.645 1.278 12.697 1.00 92.31 97 CYS A CA 1
ATOM 672 C C . CYS A 1 97 ? -9.982 -0.092 12.108 1.00 92.31 97 CYS A C 1
ATOM 674 O O . CYS A 1 97 ? -9.796 -1.109 12.770 1.00 92.31 97 CYS A O 1
ATOM 676 N N . SER A 1 98 ? -10.456 -0.126 10.863 1.00 94.31 98 SER A N 1
ATOM 677 C CA . SER A 1 98 ? -10.703 -1.377 10.134 1.00 94.31 98 SER A CA 1
ATOM 678 C C . SER A 1 98 ? -9.447 -1.901 9.450 1.00 94.31 98 SER A C 1
ATOM 680 O O . SER A 1 98 ? -9.350 -3.090 9.155 1.00 94.31 98 SER A O 1
ATOM 682 N N . ALA A 1 99 ? -8.484 -1.021 9.176 1.00 97.00 99 ALA A N 1
ATOM 683 C CA . ALA A 1 99 ? -7.262 -1.376 8.483 1.00 97.00 99 ALA A CA 1
ATOM 684 C C . ALA A 1 99 ? -6.099 -0.450 8.843 1.00 97.00 99 ALA A C 1
ATOM 686 O O . ALA A 1 99 ? -6.266 0.594 9.473 1.00 97.00 99 ALA A O 1
ATOM 687 N N . GLY A 1 100 ? -4.907 -0.825 8.388 1.00 96.38 100 GLY A N 1
ATOM 688 C CA . GLY A 1 100 ? -3.732 0.020 8.446 1.00 96.38 100 GLY A CA 1
ATOM 689 C C . GLY A 1 100 ? -2.671 -0.432 7.460 1.00 96.38 100 GLY A C 1
ATOM 690 O O . GLY A 1 100 ? -2.656 -1.596 7.062 1.00 96.38 100 GLY A O 1
ATOM 691 N N . PHE A 1 101 ? -1.812 0.500 7.070 1.00 95.94 101 PHE A N 1
ATOM 692 C CA . PHE A 1 101 ? -0.638 0.255 6.238 1.00 95.94 101 PHE A CA 1
ATOM 693 C C . PHE A 1 101 ? 0.582 0.976 6.805 1.00 95.94 101 PHE A C 1
ATOM 695 O O . PHE A 1 101 ? 0.483 1.808 7.705 1.00 95.94 101 PHE A O 1
ATOM 702 N N . GLY A 1 102 ? 1.746 0.633 6.281 1.00 92.31 102 GLY A N 1
ATOM 703 C CA . GLY A 1 102 ? 3.045 1.110 6.729 1.00 92.31 102 GLY A CA 1
ATOM 704 C C . GLY A 1 102 ? 4.081 0.029 6.444 1.00 92.31 102 GLY A C 1
ATOM 705 O O . GLY A 1 102 ? 3.731 -1.072 6.062 1.00 92.31 102 GLY A O 1
ATOM 706 N N . LEU A 1 103 ? 5.367 0.267 6.615 1.00 93.62 103 LEU A N 1
ATOM 707 C CA . LEU A 1 103 ? 5.963 1.367 7.360 1.00 93.62 103 LEU A CA 1
ATOM 708 C C . LEU A 1 103 ? 6.144 2.577 6.441 1.00 93.62 103 LEU A C 1
ATOM 710 O O . LEU A 1 103 ? 6.877 2.505 5.458 1.00 93.62 103 LEU A O 1
ATOM 714 N N . ASN A 1 104 ? 5.465 3.674 6.763 1.00 91.25 104 ASN A N 1
ATOM 715 C CA . ASN A 1 104 ? 5.546 4.921 6.009 1.00 91.25 104 ASN A CA 1
ATOM 716 C C . ASN A 1 104 ? 6.873 5.619 6.267 1.00 91.25 104 ASN A C 1
ATOM 718 O O . ASN A 1 104 ? 7.446 6.189 5.366 1.00 91.25 104 ASN A O 1
ATOM 722 N N . GLU A 1 105 ? 7.384 5.565 7.489 1.00 90.19 105 GLU A N 1
ATOM 723 C CA . GLU A 1 105 ? 8.745 5.974 7.820 1.00 90.19 105 GLU A CA 1
ATOM 724 C C . GLU A 1 105 ? 9.292 4.942 8.797 1.00 90.19 105 GLU A C 1
ATOM 726 O O . GLU A 1 105 ? 8.523 4.402 9.590 1.00 90.19 105 GLU A O 1
ATOM 731 N N . ALA A 1 106 ? 10.582 4.621 8.739 1.00 82.69 106 ALA A N 1
ATOM 732 C CA . ALA A 1 106 ? 11.170 3.674 9.677 1.00 82.69 106 ALA A CA 1
ATOM 733 C C . ALA A 1 106 ? 12.651 3.968 9.914 1.00 82.69 106 ALA A C 1
ATOM 735 O O . ALA A 1 106 ? 13.462 3.928 8.990 1.00 82.69 106 ALA A O 1
ATOM 736 N N . TRP A 1 107 ? 12.990 4.256 11.170 1.00 79.69 107 TRP 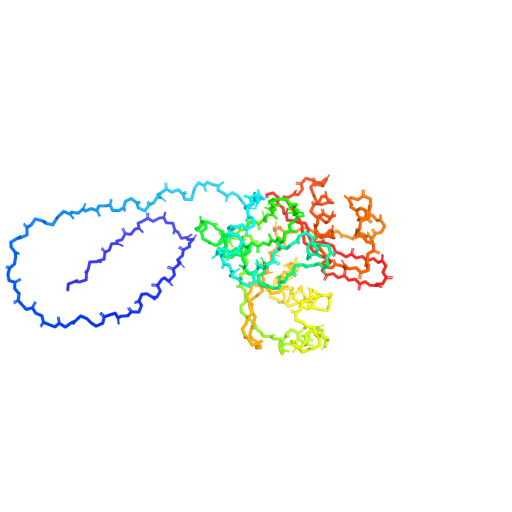A N 1
ATOM 737 C CA . TRP A 1 107 ? 14.365 4.434 11.636 1.00 79.69 107 TRP A CA 1
ATOM 738 C C . TRP A 1 107 ? 14.546 3.651 12.939 1.00 79.69 107 TRP A C 1
ATOM 740 O O . TRP A 1 107 ? 14.833 2.458 12.896 1.00 79.69 107 TRP A O 1
ATOM 750 N N . ASN A 1 108 ? 14.342 4.305 14.084 1.00 82.94 108 ASN A N 1
ATOM 751 C CA . ASN A 1 108 ? 14.293 3.651 15.399 1.00 82.94 108 ASN A CA 1
ATOM 752 C C . ASN A 1 108 ? 12.863 3.253 15.782 1.00 82.94 108 ASN A C 1
ATOM 754 O O . ASN A 1 108 ? 12.663 2.239 16.441 1.00 82.94 108 ASN A O 1
ATOM 758 N N . ASP A 1 109 ? 11.899 4.035 15.307 1.00 88.69 109 ASP A N 1
ATOM 759 C CA . ASP A 1 109 ? 10.472 3.752 15.340 1.00 88.69 109 ASP A CA 1
ATOM 760 C C . ASP A 1 109 ? 9.955 3.689 13.906 1.00 88.69 109 ASP A C 1
ATOM 762 O O . ASP A 1 109 ? 10.657 4.080 12.963 1.00 88.69 109 ASP A O 1
ATOM 766 N N . ALA A 1 110 ? 8.724 3.219 13.749 1.00 92.44 110 ALA A N 1
ATOM 767 C CA . ALA A 1 110 ? 8.027 3.203 12.484 1.00 92.44 110 ALA A CA 1
ATOM 768 C C . ALA A 1 110 ? 6.748 4.036 12.519 1.00 92.44 110 ALA A C 1
ATOM 770 O O . ALA A 1 110 ? 6.031 4.066 13.514 1.00 92.44 110 ALA A O 1
ATOM 771 N N . THR A 1 111 ? 6.419 4.667 11.401 1.00 95.50 111 THR A N 1
ATOM 772 C CA . THR A 1 111 ? 5.130 5.317 11.192 1.00 95.50 111 THR A CA 1
ATOM 773 C C . THR A 1 111 ? 4.204 4.376 10.435 1.00 95.50 111 THR A C 1
ATOM 775 O O . THR A 1 111 ? 4.546 3.896 9.357 1.00 95.50 111 THR A O 1
ATOM 778 N N . ILE A 1 112 ? 3.012 4.140 10.970 1.00 96.56 112 ILE A N 1
ATOM 779 C CA . ILE A 1 112 ? 1.922 3.419 10.298 1.00 96.56 112 ILE A CA 1
ATOM 780 C C . ILE A 1 112 ? 0.742 4.365 10.099 1.00 96.56 112 ILE A C 1
ATOM 782 O O . ILE A 1 112 ? 0.569 5.295 10.880 1.00 96.56 112 ILE A O 1
ATOM 786 N N . THR A 1 113 ? -0.091 4.138 9.091 1.00 97.00 113 THR A N 1
ATOM 787 C CA . THR A 1 113 ? -1.364 4.842 8.914 1.00 97.00 113 THR A CA 1
ATOM 788 C C . THR A 1 113 ? -2.512 3.892 9.202 1.00 97.00 113 THR A C 1
ATOM 790 O O . THR A 1 113 ? -2.641 2.872 8.533 1.00 97.00 113 THR A O 1
ATOM 793 N N . CYS A 1 114 ? -3.371 4.246 10.154 1.00 96.94 114 CYS A N 1
ATOM 794 C CA . CYS A 1 114 ? -4.596 3.514 10.445 1.00 96.94 114 CYS A CA 1
ATOM 795 C C . CYS A 1 114 ? -5.802 4.180 9.776 1.00 96.94 114 CYS A C 1
ATOM 797 O O . CYS A 1 114 ? -5.926 5.408 9.783 1.00 96.94 114 CYS A O 1
ATOM 799 N N . LEU A 1 115 ? -6.688 3.368 9.203 1.00 95.69 115 LEU A N 1
ATOM 800 C CA . LEU A 1 115 ? -7.890 3.783 8.484 1.00 95.69 115 LEU A CA 1
ATOM 801 C C . LEU A 1 115 ? -9.135 3.368 9.271 1.00 95.69 115 LEU A C 1
ATOM 803 O O . LEU A 1 115 ? -9.220 2.236 9.747 1.00 95.69 115 LEU A O 1
ATOM 807 N N . VAL A 1 116 ? -10.097 4.281 9.407 1.00 92.81 116 VAL A N 1
ATOM 808 C CA . VAL A 1 116 ? -11.369 4.014 10.106 1.00 92.81 116 VAL A CA 1
ATOM 809 C C . VAL A 1 116 ? -12.319 3.195 9.239 1.00 92.81 116 VAL A C 1
ATOM 811 O O . VAL A 1 116 ? -12.153 3.171 8.022 1.00 92.81 116 VAL A O 1
ATOM 814 N N . GLY A 1 117 ? -13.323 2.573 9.866 1.00 83.50 117 GLY A N 1
ATOM 815 C CA . GLY A 1 117 ? -14.277 1.646 9.239 1.00 83.50 117 GLY A CA 1
ATOM 816 C C . GLY A 1 117 ? -14.783 2.064 7.858 1.00 83.50 117 GLY A C 1
ATOM 817 O O . GLY A 1 117 ? -14.634 1.315 6.898 1.00 83.50 117 GLY A O 1
ATOM 818 N N . ASP A 1 118 ? -15.292 3.286 7.734 1.00 87.31 118 ASP A N 1
ATOM 819 C CA . ASP A 1 118 ? -15.883 3.762 6.474 1.00 87.31 118 ASP A CA 1
ATOM 820 C C . ASP A 1 118 ? -14.839 4.173 5.419 1.00 87.31 118 ASP A C 1
ATOM 822 O O . ASP A 1 118 ? -15.167 4.347 4.246 1.00 87.31 118 ASP A O 1
ATOM 826 N N . ASN A 1 119 ? -13.568 4.300 5.814 1.00 91.69 119 ASN A N 1
ATOM 827 C CA . ASN A 1 119 ? -12.459 4.685 4.939 1.00 91.69 119 ASN A CA 1
ATOM 828 C C . ASN A 1 119 ? -11.685 3.493 4.376 1.00 91.69 119 ASN A C 1
ATOM 830 O O . ASN A 1 119 ? -10.782 3.691 3.565 1.00 91.69 119 ASN A O 1
ATOM 834 N N . ALA A 1 120 ? -11.976 2.270 4.813 1.00 96.19 120 ALA A N 1
ATOM 835 C CA . ALA A 1 120 ? -11.266 1.092 4.345 1.00 96.19 120 ALA A CA 1
ATOM 836 C C . ALA A 1 120 ? -12.061 -0.181 4.593 1.00 96.19 120 ALA A C 1
ATOM 838 O O . ALA A 1 120 ? -12.567 -0.416 5.690 1.00 96.19 120 ALA A O 1
ATOM 839 N N . ALA A 1 121 ? -12.076 -1.053 3.594 1.00 96.81 121 ALA A N 1
ATOM 840 C CA . ALA A 1 121 ? -12.735 -2.338 3.683 1.00 96.81 121 ALA A CA 1
ATOM 841 C C . ALA A 1 121 ? -11.720 -3.464 3.461 1.00 96.81 121 ALA A C 1
ATOM 843 O O . ALA A 1 121 ? -11.123 -3.570 2.388 1.00 96.81 121 ALA A O 1
ATOM 844 N N . VAL A 1 122 ? -11.532 -4.316 4.472 1.00 97.69 122 VAL A N 1
ATOM 845 C CA . VAL A 1 122 ? -10.727 -5.535 4.329 1.00 97.69 122 VAL A CA 1
ATOM 846 C C . VAL A 1 122 ? -11.522 -6.544 3.500 1.00 97.69 122 VAL A C 1
ATOM 848 O O . VAL A 1 122 ? -12.723 -6.748 3.712 1.00 97.69 122 VAL A O 1
ATOM 851 N N . ARG A 1 123 ? -10.868 -7.155 2.516 1.00 98.19 123 ARG A N 1
ATOM 852 C CA . ARG A 1 123 ? -11.446 -8.151 1.615 1.00 98.19 123 ARG A CA 1
ATOM 853 C C . ARG A 1 123 ? -10.579 -9.396 1.628 1.00 98.19 123 ARG A C 1
ATOM 855 O O . ARG A 1 123 ? -9.393 -9.331 1.313 1.00 98.19 123 ARG A O 1
ATOM 862 N N . ALA A 1 124 ? -11.186 -10.519 1.993 1.00 98.19 124 ALA A N 1
ATOM 863 C CA . ALA A 1 124 ? -10.570 -11.823 1.817 1.00 98.19 124 ALA A CA 1
ATOM 864 C C . ALA A 1 124 ? -10.610 -12.205 0.332 1.00 98.19 124 ALA A C 1
ATOM 866 O O . ALA A 1 124 ? -11.633 -12.034 -0.332 1.00 98.19 124 ALA A O 1
ATOM 867 N N . THR A 1 125 ? -9.496 -12.710 -0.178 1.00 98.50 125 THR A N 1
ATOM 868 C CA . THR A 1 125 ? -9.334 -13.208 -1.545 1.00 98.50 125 THR A CA 1
ATOM 869 C C . THR A 1 125 ? -8.212 -14.255 -1.561 1.00 98.50 125 THR A C 1
ATOM 871 O O . THR A 1 125 ? -7.754 -14.719 -0.511 1.00 98.50 125 THR A O 1
ATOM 874 N N . ASP A 1 126 ? -7.760 -14.659 -2.738 1.00 98.56 126 ASP A N 1
ATOM 875 C CA . ASP A 1 126 ? -6.610 -15.536 -2.909 1.00 98.56 126 ASP A CA 1
ATOM 876 C C . ASP A 1 126 ? -5.750 -15.091 -4.096 1.00 98.56 126 ASP A C 1
ATOM 878 O O . ASP A 1 126 ? -6.150 -14.268 -4.926 1.00 98.56 126 ASP A O 1
ATOM 882 N N . TYR A 1 127 ? -4.530 -15.621 -4.168 1.00 98.56 127 TYR A N 1
ATOM 883 C CA . TYR A 1 127 ? -3.633 -15.305 -5.275 1.00 98.56 127 TYR A CA 1
ATOM 884 C C . TYR A 1 127 ? -4.147 -15.812 -6.628 1.00 98.56 127 TYR A C 1
ATOM 886 O O . TYR A 1 127 ? -3.786 -15.247 -7.653 1.00 98.56 127 TYR A O 1
ATOM 894 N N . ALA A 1 128 ? -5.018 -16.826 -6.669 1.00 98.38 128 ALA A N 1
ATOM 895 C CA . ALA A 1 128 ? -5.609 -17.261 -7.932 1.00 98.38 128 ALA A CA 1
ATOM 896 C C . ALA A 1 128 ? -6.537 -16.171 -8.496 1.00 98.38 128 ALA A C 1
ATOM 898 O O . ALA A 1 128 ? -6.447 -15.833 -9.676 1.00 98.38 128 ALA A O 1
ATOM 899 N N . ALA A 1 129 ? -7.357 -15.549 -7.649 1.00 98.44 129 ALA A N 1
ATOM 900 C CA . ALA A 1 129 ? -8.204 -14.422 -8.010 1.00 98.44 129 ALA A CA 1
ATOM 901 C C . ALA A 1 129 ? -7.390 -13.168 -8.367 1.00 98.44 129 ALA A C 1
ATOM 903 O O . ALA A 1 129 ? -7.731 -12.487 -9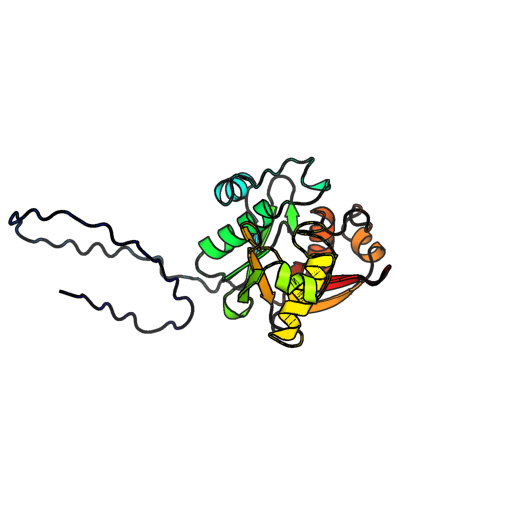.334 1.00 98.44 129 ALA A O 1
ATOM 904 N N . LEU A 1 130 ? -6.307 -12.869 -7.637 1.00 98.62 130 LEU A N 1
ATOM 905 C CA . LEU A 1 130 ? -5.418 -11.745 -7.969 1.00 98.62 130 LEU A CA 1
ATOM 906 C C . LEU A 1 130 ? -4.672 -11.972 -9.293 1.00 98.62 130 LEU A C 1
ATOM 908 O O . LEU A 1 130 ? -4.559 -11.041 -10.093 1.00 98.62 130 LEU A O 1
ATOM 912 N N . SER A 1 131 ? -4.267 -13.212 -9.583 1.00 98.44 131 SER A N 1
ATOM 913 C CA . SER A 1 131 ? -3.569 -13.557 -10.827 1.00 98.44 131 SER A CA 1
ATOM 914 C C . SER A 1 131 ? -4.399 -13.310 -12.093 1.00 98.44 131 SER A C 1
ATOM 916 O O . SER A 1 131 ? -3.848 -13.116 -13.175 1.00 98.44 131 SER A O 1
ATOM 918 N N . ALA A 1 132 ? -5.731 -13.243 -11.965 1.00 98.44 132 ALA A N 1
ATOM 919 C CA . ALA A 1 132 ? -6.623 -12.875 -13.062 1.00 98.44 132 ALA A CA 1
ATOM 920 C C . ALA A 1 132 ? -6.495 -11.396 -13.479 1.00 98.44 132 ALA A C 1
ATOM 922 O O . ALA A 1 132 ? -6.873 -11.047 -14.597 1.00 98.44 132 ALA A O 1
ATOM 923 N N . PHE A 1 133 ? -5.973 -10.529 -12.603 1.00 98.31 133 PHE A N 1
ATOM 924 C CA . PHE A 1 133 ? -5.690 -9.120 -12.902 1.00 98.31 133 PHE A CA 1
ATOM 925 C C . PHE A 1 133 ? -4.235 -8.883 -13.285 1.00 98.31 133 PHE A C 1
ATOM 927 O O . PHE A 1 133 ? -3.953 -7.950 -14.044 1.00 98.31 133 PHE A O 1
ATOM 934 N N . ASP A 1 134 ? -3.331 -9.701 -12.746 1.00 98.06 134 ASP A N 1
ATOM 935 C CA . ASP A 1 134 ? -1.932 -9.726 -13.132 1.00 98.06 134 ASP A CA 1
ATOM 936 C C . ASP A 1 134 ? -1.301 -11.100 -12.911 1.00 98.06 134 ASP A C 1
ATOM 938 O O . ASP A 1 134 ? -1.146 -11.536 -11.773 1.00 98.06 134 ASP A O 1
ATOM 942 N N . ALA A 1 135 ? -0.902 -11.772 -13.993 1.00 98.19 135 ALA A N 1
ATOM 943 C CA . ALA A 1 135 ? -0.462 -13.164 -13.936 1.00 98.19 135 ALA A CA 1
ATOM 944 C C . ALA A 1 135 ? 0.779 -13.391 -13.053 1.00 98.19 135 ALA A C 1
ATOM 946 O O . ALA A 1 135 ? 0.972 -14.506 -12.578 1.00 98.19 135 ALA A O 1
ATOM 947 N N . ALA A 1 136 ? 1.607 -12.364 -12.819 1.00 97.75 136 ALA A N 1
ATOM 948 C CA . ALA A 1 136 ? 2.757 -12.480 -11.924 1.00 97.75 136 ALA A CA 1
ATOM 949 C C . ALA A 1 136 ? 2.360 -12.474 -10.432 1.00 97.75 136 ALA A C 1
ATOM 951 O O . ALA A 1 136 ? 3.103 -13.010 -9.611 1.00 97.75 136 ALA A O 1
ATOM 952 N N . CYS A 1 137 ? 1.179 -11.952 -10.072 1.00 98.25 137 CYS A N 1
ATOM 953 C CA . CYS A 1 137 ? 0.646 -12.029 -8.709 1.00 98.25 137 CYS A CA 1
ATOM 954 C C . CYS A 1 137 ? -0.087 -13.357 -8.453 1.00 98.25 137 CYS A C 1
ATOM 956 O O . CYS A 1 137 ? -1.295 -13.394 -8.220 1.00 98.25 137 CYS A O 1
ATOM 958 N N . ASP A 1 138 ? 0.646 -14.467 -8.508 1.00 97.88 138 ASP A N 1
ATOM 959 C CA . ASP A 1 138 ? 0.117 -15.835 -8.387 1.00 97.88 138 ASP A CA 1
ATOM 960 C C . ASP A 1 138 ? 0.459 -16.517 -7.050 1.00 97.88 138 ASP A C 1
ATOM 962 O O . ASP A 1 138 ? 0.140 -17.688 -6.821 1.00 97.88 138 ASP A O 1
ATOM 966 N N . GLY A 1 139 ? 1.121 -15.794 -6.145 1.00 96.75 139 GLY A N 1
ATOM 967 C CA . GLY A 1 139 ? 1.527 -16.308 -4.846 1.00 96.75 139 GLY A CA 1
ATOM 968 C C . GLY A 1 139 ? 2.781 -17.193 -4.874 1.00 96.75 139 GLY A C 1
ATOM 969 O O . GLY A 1 139 ? 3.224 -17.650 -3.816 1.00 96.75 139 GLY A O 1
ATOM 970 N N . ARG A 1 140 ? 3.351 -17.447 -6.059 1.00 96.00 140 ARG A N 1
ATOM 971 C CA . ARG A 1 140 ? 4.557 -18.259 -6.290 1.00 96.00 140 ARG A CA 1
ATOM 972 C C . ARG A 1 140 ? 5.693 -17.415 -6.856 1.00 96.00 140 ARG A C 1
ATOM 974 O O . ARG A 1 140 ? 6.780 -17.427 -6.288 1.00 96.00 140 ARG A O 1
ATOM 981 N N . VAL A 1 141 ? 5.431 -16.711 -7.955 1.00 96.19 141 VAL A N 1
ATOM 982 C CA . VAL A 1 141 ? 6.329 -15.744 -8.593 1.00 96.19 141 VAL A CA 1
ATOM 983 C C . VAL A 1 141 ? 6.400 -14.494 -7.733 1.00 96.19 141 VAL A C 1
ATOM 985 O O . VAL A 1 141 ? 7.480 -14.108 -7.294 1.00 96.19 141 VAL A O 1
ATOM 988 N N . GLU A 1 142 ? 5.243 -13.909 -7.429 1.00 95.44 142 GLU A N 1
ATOM 989 C CA . GLU A 1 142 ? 5.147 -12.724 -6.593 1.00 95.44 142 GLU A CA 1
ATOM 990 C C . GLU A 1 142 ? 4.036 -12.882 -5.555 1.00 95.44 142 GLU A C 1
ATOM 992 O O . GLU A 1 142 ? 2.897 -13.246 -5.854 1.00 95.44 142 GLU A O 1
ATOM 997 N N . ARG A 1 143 ? 4.392 -12.620 -4.295 1.00 95.75 143 ARG A N 1
ATOM 998 C CA . ARG A 1 143 ? 3.450 -12.572 -3.165 1.00 95.75 143 ARG A CA 1
ATOM 999 C C . ARG A 1 143 ? 3.166 -11.147 -2.707 1.00 95.75 143 ARG A C 1
ATOM 1001 O O . ARG A 1 143 ? 2.135 -10.893 -2.087 1.00 95.75 143 ARG A O 1
ATOM 1008 N N . PHE A 1 144 ? 4.114 -10.261 -2.969 1.00 93.06 144 PHE A N 1
ATOM 1009 C CA . PHE A 1 144 ? 4.142 -8.855 -2.615 1.00 93.06 144 PHE A CA 1
ATOM 1010 C C . PHE A 1 144 ? 5.141 -8.185 -3.560 1.00 93.06 144 PHE A C 1
ATOM 1012 O O . PHE A 1 144 ? 6.246 -8.707 -3.731 1.00 93.06 144 PHE A O 1
ATOM 1019 N N . GLY A 1 145 ? 4.746 -7.075 -4.175 1.00 93.12 145 GLY A N 1
ATOM 1020 C CA . GLY A 1 145 ? 5.524 -6.423 -5.220 1.00 93.12 145 GLY A CA 1
ATOM 1021 C C . GLY A 1 145 ? 4.647 -5.648 -6.216 1.00 93.12 145 GLY A C 1
ATOM 1022 O O . GLY A 1 145 ? 3.454 -5.439 -5.944 1.00 93.12 145 GLY A O 1
ATOM 1023 N N . PRO A 1 146 ? 5.214 -5.234 -7.366 1.00 93.75 146 PRO A N 1
ATOM 1024 C CA . PRO A 1 146 ? 4.534 -4.329 -8.290 1.00 93.75 146 PRO A CA 1
ATOM 1025 C C . PRO A 1 146 ? 3.340 -4.991 -8.974 1.00 93.75 146 PRO A C 1
ATOM 1027 O O . PRO A 1 146 ? 2.274 -4.381 -9.109 1.00 93.75 146 PRO A O 1
ATOM 1030 N N . ALA A 1 147 ? 3.485 -6.261 -9.370 1.00 96.44 147 ALA A N 1
ATOM 1031 C CA . ALA A 1 147 ? 2.402 -7.011 -9.989 1.00 96.44 147 ALA A CA 1
ATOM 1032 C C . ALA A 1 147 ? 1.245 -7.211 -9.011 1.00 96.44 147 ALA A C 1
ATOM 1034 O O . ALA A 1 147 ? 0.084 -7.008 -9.374 1.00 96.44 147 ALA A O 1
ATOM 1035 N N . CYS A 1 148 ? 1.551 -7.538 -7.755 1.00 97.75 148 CYS A N 1
ATOM 1036 C CA . CYS A 1 148 ? 0.529 -7.693 -6.736 1.00 97.75 148 CYS A CA 1
ATOM 1037 C C . CYS A 1 148 ? -0.139 -6.376 -6.346 1.00 97.75 148 CYS A C 1
ATOM 1039 O O . CYS A 1 148 ? -1.361 -6.353 -6.224 1.00 97.75 148 CYS A O 1
ATOM 1041 N N . ASN A 1 149 ? 0.585 -5.265 -6.224 1.00 96.31 149 ASN A N 1
ATOM 1042 C CA . ASN A 1 149 ? -0.032 -3.967 -5.935 1.00 96.31 149 ASN A CA 1
ATOM 1043 C C . ASN A 1 149 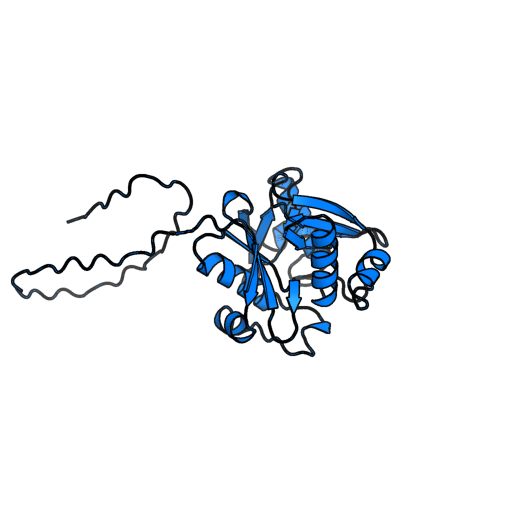? -1.034 -3.542 -7.018 1.00 96.31 149 ASN A C 1
ATOM 1045 O O . ASN A 1 149 ? -2.150 -3.107 -6.708 1.00 96.31 149 ASN A O 1
ATOM 1049 N N . ARG A 1 150 ? -0.663 -3.728 -8.289 1.00 97.50 150 ARG A N 1
ATOM 1050 C CA . ARG A 1 150 ? -1.537 -3.468 -9.437 1.00 97.50 150 ARG A CA 1
ATOM 1051 C C . ARG A 1 150 ? -2.737 -4.411 -9.463 1.00 97.50 150 ARG A C 1
ATOM 1053 O O . ARG A 1 150 ? -3.869 -3.955 -9.632 1.00 97.50 150 ARG A O 1
ATOM 1060 N N . ALA A 1 151 ? -2.521 -5.710 -9.245 1.00 98.44 151 ALA A N 1
ATOM 1061 C CA . ALA A 1 151 ? -3.597 -6.698 -9.175 1.00 98.44 151 ALA A CA 1
ATOM 1062 C C . ALA A 1 151 ? -4.599 -6.385 -8.054 1.00 98.44 151 ALA A C 1
ATOM 1064 O O . ALA A 1 151 ? -5.806 -6.413 -8.281 1.00 98.44 151 ALA A O 1
ATOM 1065 N N . ILE A 1 152 ? -4.108 -6.032 -6.863 1.00 98.69 152 ILE A N 1
ATOM 1066 C CA . ILE A 1 152 ? -4.928 -5.667 -5.703 1.00 98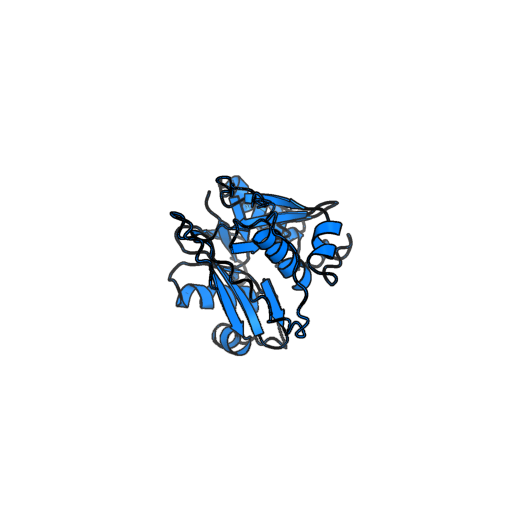.69 152 ILE A CA 1
ATOM 1067 C C . ILE A 1 152 ? -5.733 -4.394 -5.983 1.00 98.69 152 ILE A C 1
ATOM 1069 O O . ILE A 1 152 ? -6.920 -4.337 -5.665 1.00 98.69 152 ILE A O 1
ATOM 1073 N N . THR A 1 153 ? -5.126 -3.390 -6.617 1.00 98.44 153 THR A N 1
ATOM 1074 C CA . THR A 1 153 ? -5.840 -2.167 -7.008 1.00 98.44 153 THR A CA 1
ATOM 1075 C C . THR A 1 153 ? -6.956 -2.468 -8.001 1.00 98.44 153 THR A C 1
ATOM 1077 O O . THR A 1 153 ? -8.093 -2.076 -7.754 1.00 98.44 153 THR A O 1
ATOM 1080 N N . ARG A 1 154 ? -6.688 -3.244 -9.057 1.00 98.50 154 ARG A N 1
ATOM 1081 C CA . ARG A 1 154 ? -7.711 -3.654 -10.038 1.00 98.50 154 ARG A CA 1
ATOM 1082 C C . ARG A 1 154 ? -8.815 -4.514 -9.414 1.00 98.50 154 ARG A C 1
ATOM 1084 O O . ARG A 1 154 ? -9.986 -4.364 -9.760 1.00 98.50 154 ARG A O 1
ATOM 1091 N N . PHE A 1 155 ? -8.460 -5.387 -8.470 1.00 98.62 155 PHE A N 1
ATOM 1092 C CA . PHE A 1 155 ? -9.423 -6.149 -7.676 1.00 98.62 155 PHE A CA 1
ATOM 1093 C C . PHE A 1 155 ? -10.352 -5.215 -6.888 1.00 98.62 155 PHE A C 1
ATOM 1095 O O . PHE A 1 155 ? -11.569 -5.365 -6.959 1.00 98.62 155 PHE A O 1
ATOM 1102 N N . CYS A 1 156 ? -9.804 -4.213 -6.198 1.00 98.62 156 CYS A N 1
ATOM 1103 C CA . CYS A 1 156 ? -10.605 -3.228 -5.476 1.00 98.62 156 CYS A CA 1
ATOM 1104 C C . CYS A 1 156 ? -11.469 -2.372 -6.416 1.00 98.62 156 CYS A C 1
ATOM 1106 O O . CYS A 1 156 ? -12.653 -2.172 -6.146 1.00 98.62 156 CYS A O 1
ATOM 1108 N N . GLU A 1 157 ? -10.932 -1.929 -7.554 1.00 98.25 157 GLU A N 1
ATOM 1109 C CA . GLU A 1 157 ? -11.675 -1.159 -8.561 1.00 98.25 157 GLU A CA 1
ATOM 1110 C C . GLU A 1 157 ? -12.872 -1.923 -9.133 1.00 98.25 157 GLU A C 1
ATOM 1112 O O . GLU A 1 157 ? -13.910 -1.316 -9.405 1.00 98.25 157 GLU A O 1
ATOM 1117 N N . ARG A 1 158 ? -12.761 -3.250 -9.276 1.00 98.38 158 ARG A N 1
ATOM 1118 C CA . ARG A 1 158 ? -13.881 -4.112 -9.674 1.00 98.38 158 ARG A CA 1
ATOM 1119 C C . ARG A 1 158 ? -15.010 -4.107 -8.637 1.00 98.38 158 ARG A C 1
ATOM 1121 O O . ARG A 1 158 ? -16.174 -4.149 -9.025 1.00 98.38 158 ARG A O 1
ATOM 1128 N N . GLU A 1 159 ? -14.681 -4.071 -7.348 1.00 96.06 159 GLU A N 1
ATOM 1129 C CA . GLU A 1 159 ? -15.662 -4.033 -6.252 1.00 96.06 159 GLU A CA 1
ATOM 1130 C C . GLU A 1 159 ? -16.276 -2.634 -6.079 1.00 96.06 159 GLU A C 1
ATOM 1132 O O . GLU A 1 159 ? -17.461 -2.489 -5.778 1.00 96.06 159 GLU A O 1
ATOM 1137 N N . SER A 1 160 ? -15.471 -1.587 -6.266 1.00 96.56 160 SER A N 1
ATOM 1138 C CA . SER A 1 160 ? -15.891 -0.192 -6.160 1.00 96.56 160 SER A CA 1
ATOM 1139 C C . SER A 1 160 ? -15.093 0.669 -7.147 1.00 96.56 160 SER A C 1
ATOM 1141 O O . SER A 1 160 ? -13.908 0.930 -6.901 1.00 96.56 160 SER A O 1
ATOM 1143 N N . PRO A 1 161 ? -15.708 1.130 -8.257 1.00 97.81 161 PRO A N 1
ATOM 1144 C CA . PRO A 1 161 ? -15.021 1.921 -9.271 1.00 97.81 161 PRO A CA 1
ATOM 1145 C C . PRO A 1 161 ? -14.324 3.147 -8.679 1.00 97.81 161 PRO A C 1
ATOM 1147 O O . PRO A 1 161 ? -14.923 3.930 -7.942 1.00 97.81 161 PRO A O 1
ATOM 1150 N N . GLY A 1 162 ? -13.040 3.309 -8.997 1.00 95.31 162 GLY A N 1
ATOM 1151 C CA . GLY A 1 162 ? -12.218 4.394 -8.465 1.00 95.31 162 GLY A CA 1
ATOM 1152 C C . GLY A 1 162 ? -11.702 4.177 -7.037 1.00 95.31 162 GLY A C 1
ATOM 1153 O O . GLY A 1 162 ? -11.031 5.064 -6.516 1.00 95.31 162 GLY A O 1
ATOM 1154 N N . SER A 1 163 ? -11.936 3.030 -6.396 1.00 97.69 163 SER A N 1
ATOM 1155 C CA . SER A 1 163 ? -11.248 2.664 -5.144 1.00 97.69 163 SER A CA 1
ATOM 1156 C C . SER A 1 163 ? -9.808 2.229 -5.409 1.00 97.69 163 SER A C 1
ATOM 1158 O O . SER A 1 163 ? -9.533 1.712 -6.481 1.00 97.69 163 SER A O 1
ATOM 1160 N N . ALA A 1 164 ? -8.882 2.442 -4.477 1.00 98.25 164 ALA A N 1
ATOM 1161 C CA . ALA A 1 164 ? -7.499 1.964 -4.588 1.00 98.25 164 ALA A CA 1
ATOM 1162 C C . ALA A 1 164 ? -7.242 0.840 -3.579 1.00 98.25 164 ALA A C 1
ATOM 1164 O O . ALA A 1 164 ? -7.884 0.801 -2.529 1.00 98.25 164 ALA A O 1
ATOM 1165 N N . GLY A 1 165 ? -6.312 -0.065 -3.883 1.00 97.94 165 GLY A N 1
ATOM 1166 C CA . GLY A 1 165 ? -6.048 -1.236 -3.052 1.00 97.94 165 GLY A CA 1
ATOM 1167 C C . GLY A 1 165 ? -4.617 -1.295 -2.526 1.00 97.94 165 GLY A C 1
ATOM 1168 O O . GLY A 1 165 ? -3.684 -0.917 -3.229 1.00 97.94 165 GLY A O 1
ATOM 1169 N N . PHE A 1 166 ? -4.432 -1.812 -1.310 1.00 97.75 166 PHE A N 1
ATOM 1170 C CA . PHE A 1 166 ? -3.114 -2.182 -0.785 1.00 97.75 166 PHE A CA 1
ATOM 1171 C C . PHE A 1 166 ? -3.147 -3.530 -0.058 1.00 97.75 166 PHE A C 1
ATOM 1173 O O . PHE A 1 166 ? -4.195 -3.997 0.394 1.00 97.75 166 PHE A O 1
ATOM 1180 N N . GLY A 1 167 ? -1.981 -4.160 0.068 1.00 95.94 167 GLY A N 1
ATOM 1181 C CA . GLY A 1 167 ? -1.806 -5.435 0.757 1.00 95.94 167 GLY A CA 1
ATOM 1182 C C . GLY A 1 167 ? -0.718 -6.292 0.102 1.00 95.94 167 GLY A C 1
ATOM 1183 O O . GLY A 1 167 ? 0.034 -5.783 -0.725 1.00 95.94 167 GLY A O 1
ATOM 1184 N N . PRO A 1 168 ? -0.633 -7.588 0.446 1.00 97.31 168 PRO A N 1
ATOM 1185 C CA . PRO A 1 168 ? -1.458 -8.290 1.435 1.00 97.31 168 PRO A CA 1
ATOM 1186 C C . PRO A 1 168 ? -1.281 -7.739 2.858 1.00 97.31 168 PRO A C 1
ATOM 1188 O O . PRO A 1 168 ? -0.160 -7.467 3.277 1.00 97.31 168 PRO A O 1
ATOM 1191 N N . VAL A 1 169 ? -2.376 -7.586 3.608 1.00 97.38 169 VAL A N 1
ATOM 1192 C CA . VAL A 1 169 ? -2.330 -7.252 5.048 1.00 97.38 169 VAL A CA 1
ATOM 1193 C C . VAL A 1 169 ? -2.383 -8.489 5.935 1.00 97.38 169 VAL A C 1
ATOM 1195 O O . VAL A 1 169 ? -1.954 -8.444 7.075 1.00 97.38 169 VAL A O 1
ATOM 1198 N N . GLU A 1 170 ? -2.841 -9.620 5.411 1.00 97.62 170 GLU A N 1
ATOM 1199 C CA . GLU A 1 170 ? -2.698 -10.944 6.018 1.00 97.62 170 GLU A CA 1
ATOM 1200 C C . GLU A 1 170 ? -2.482 -11.949 4.884 1.00 97.62 170 GLU A C 1
ATOM 1202 O O . GLU A 1 170 ? -3.051 -11.785 3.801 1.00 97.62 170 GLU A O 1
ATOM 1207 N N . ALA A 1 171 ? -1.673 -12.981 5.112 1.00 96.25 171 ALA A N 1
ATOM 1208 C CA . ALA A 1 171 ? -1.450 -14.040 4.134 1.00 96.25 171 ALA A CA 1
ATOM 1209 C C . ALA A 1 171 ? -1.251 -15.390 4.830 1.00 96.25 171 ALA A C 1
ATOM 1211 O O . ALA A 1 171 ? -0.423 -15.513 5.729 1.00 96.25 171 ALA A O 1
ATOM 1212 N N . ASP A 1 172 ? -1.976 -16.408 4.371 1.00 95.88 172 ASP A N 1
ATOM 1213 C CA . ASP A 1 172 ? -1.872 -17.785 4.856 1.00 95.88 172 ASP A CA 1
ATOM 1214 C C . ASP A 1 172 ? -1.994 -18.762 3.679 1.00 95.88 172 ASP A C 1
ATOM 1216 O O . ASP A 1 172 ? -3.057 -18.925 3.066 1.00 95.88 172 ASP A O 1
ATOM 1220 N N . GLY A 1 173 ? -0.868 -19.384 3.321 1.00 94.69 173 GLY A N 1
ATOM 1221 C CA . GLY A 1 173 ? -0.758 -20.192 2.109 1.00 94.69 173 GLY A CA 1
ATOM 1222 C C . GLY A 1 173 ? -1.157 -19.394 0.861 1.00 94.69 173 GLY A C 1
ATOM 1223 O O . GLY A 1 173 ? -0.528 -18.386 0.535 1.00 94.69 173 GLY A O 1
ATOM 1224 N N . GLY A 1 174 ? -2.199 -19.857 0.165 1.00 96.56 174 GLY A N 1
ATOM 1225 C CA . GLY A 1 174 ? -2.754 -19.193 -1.021 1.00 96.56 174 GLY A CA 1
ATOM 1226 C C . GLY A 1 174 ? -3.794 -18.103 -0.730 1.00 96.56 174 GLY A C 1
ATOM 1227 O O . GLY A 1 174 ? -4.139 -17.356 -1.643 1.00 96.56 174 GLY A O 1
ATOM 1228 N N . ARG A 1 175 ? -4.294 -18.004 0.509 1.00 98.00 175 ARG A N 1
ATOM 1229 C CA . ARG A 1 175 ? -5.318 -17.028 0.912 1.00 98.00 175 ARG A CA 1
ATOM 1230 C C . ARG A 1 175 ? -4.664 -15.734 1.369 1.00 98.00 175 ARG A C 1
ATOM 1232 O O . ARG A 1 175 ? -3.644 -15.771 2.061 1.00 98.00 175 ARG A O 1
ATOM 1239 N N . VAL A 1 176 ? -5.278 -14.605 1.035 1.00 98.31 176 VAL A N 1
ATOM 1240 C CA . VAL A 1 176 ? -4.797 -13.279 1.430 1.00 98.31 176 VAL A CA 1
ATOM 1241 C C . VAL A 1 176 ? -5.946 -12.353 1.806 1.00 98.31 176 VAL A C 1
ATOM 1243 O O . VAL A 1 176 ? -7.061 -12.478 1.302 1.00 98.31 176 VAL A O 1
ATOM 1246 N N . SER A 1 177 ? -5.653 -11.387 2.667 1.00 98.56 177 SER A N 1
ATOM 1247 C CA . SER A 1 177 ? -6.520 -10.238 2.910 1.00 98.56 177 SER A CA 1
ATOM 1248 C C . SER A 1 177 ? -5.896 -9.000 2.289 1.00 98.56 177 SER A C 1
ATOM 1250 O O . SER A 1 177 ? -4.706 -8.733 2.470 1.00 98.56 177 SER A O 1
ATOM 1252 N N . VAL A 1 178 ? -6.708 -8.228 1.579 1.00 98.50 178 VAL A N 1
ATOM 1253 C CA . VAL A 1 178 ? -6.329 -6.951 0.967 1.00 98.50 178 VAL A CA 1
ATOM 1254 C C . VAL A 1 178 ? -7.239 -5.852 1.493 1.00 98.50 178 VAL A C 1
ATOM 1256 O O . VAL A 1 178 ? -8.312 -6.134 2.025 1.00 98.50 178 VAL A O 1
ATOM 1259 N N . VAL A 1 179 ? -6.827 -4.598 1.364 1.00 98.50 179 VAL A N 1
ATOM 1260 C CA . VAL A 1 179 ? -7.619 -3.455 1.817 1.00 98.50 179 VAL A CA 1
ATOM 1261 C C . VAL A 1 179 ? -8.000 -2.604 0.624 1.00 98.50 179 VAL A C 1
ATOM 1263 O O . VAL A 1 179 ? -7.127 -2.131 -0.097 1.00 98.50 179 VAL A O 1
ATOM 1266 N N . CYS A 1 180 ? -9.300 -2.379 0.456 1.00 98.50 180 CYS A N 1
ATOM 1267 C CA . CYS A 1 180 ? -9.842 -1.467 -0.539 1.00 98.50 180 CYS A CA 1
ATOM 1268 C C . CYS A 1 180 ? -10.229 -0.143 0.121 1.00 98.50 180 CYS A C 1
ATOM 1270 O O . CYS A 1 180 ? -11.049 -0.111 1.043 1.00 98.50 180 CYS A O 1
ATOM 1272 N N . VAL A 1 181 ? -9.640 0.949 -0.358 1.00 98.25 181 VAL A N 1
ATOM 1273 C CA . VAL A 1 181 ? -9.901 2.321 0.083 1.00 98.25 181 VAL A CA 1
ATOM 1274 C C . VAL A 1 181 ? -10.850 2.970 -0.928 1.00 98.25 181 VAL A C 1
ATOM 1276 O O . VAL A 1 181 ? -10.478 3.103 -2.098 1.00 98.25 181 VAL A O 1
ATOM 1279 N N . PRO A 1 182 ? -12.079 3.350 -0.533 1.00 97.69 182 PRO A N 1
ATOM 1280 C CA . PRO A 1 182 ? -13.094 3.832 -1.462 1.00 97.69 182 PRO A CA 1
ATOM 1281 C C . PRO A 1 182 ? -12.684 5.164 -2.108 1.00 97.69 182 PRO A C 1
ATOM 1283 O O . PRO A 1 182 ? -11.911 5.924 -1.517 1.00 97.69 182 PRO A O 1
ATOM 1286 N N . PRO A 1 183 ? -13.248 5.514 -3.281 1.00 97.38 183 PRO A N 1
ATOM 1287 C CA . PRO A 1 183 ? -12.910 6.744 -4.005 1.00 97.38 183 PRO A CA 1
ATOM 1288 C C . PRO A 1 183 ? -13.147 8.025 -3.197 1.00 97.38 183 PRO A C 1
ATOM 1290 O O . PRO A 1 183 ? -12.550 9.050 -3.506 1.00 97.38 183 PRO A O 1
ATOM 1293 N N . ALA A 1 184 ? -14.003 7.996 -2.168 1.00 96.69 184 ALA A N 1
ATOM 1294 C CA . ALA A 1 184 ? -14.223 9.121 -1.259 1.00 96.69 184 ALA A CA 1
ATOM 1295 C C . ALA A 1 184 ? -13.035 9.367 -0.307 1.00 96.69 184 ALA A C 1
ATOM 1297 O O . ALA A 1 184 ? -12.799 10.510 0.084 1.00 96.69 184 ALA A O 1
ATOM 1298 N N . SER A 1 185 ? -12.239 8.339 -0.009 1.00 97.25 185 SER A N 1
ATOM 1299 C CA . SER A 1 185 ? -11.155 8.380 0.983 1.00 97.25 185 SER A CA 1
ATOM 1300 C C . SER A 1 185 ? -9.758 8.347 0.355 1.00 97.25 185 SER A C 1
ATOM 1302 O O . SER A 1 185 ? -8.765 8.422 1.076 1.00 97.25 185 SER A O 1
ATOM 1304 N N . VAL A 1 186 ? -9.661 8.266 -0.976 1.00 97.94 186 VAL A N 1
ATOM 1305 C CA . VAL A 1 186 ? -8.389 8.246 -1.709 1.00 97.94 186 VAL A CA 1
ATOM 1306 C C . VAL A 1 186 ? -8.405 9.176 -2.918 1.00 97.94 186 VAL A C 1
ATOM 1308 O O . VAL A 1 186 ? -9.416 9.330 -3.602 1.00 97.94 186 VAL A O 1
ATOM 1311 N N . GLU A 1 187 ? -7.256 9.774 -3.200 1.00 98.25 187 GLU A N 1
ATOM 1312 C CA . GLU A 1 187 ? -6.970 10.509 -4.426 1.00 98.25 187 GLU A CA 1
ATOM 1313 C C . GLU A 1 187 ? -5.733 9.914 -5.097 1.00 98.25 187 GLU A C 1
ATOM 1315 O O . GLU A 1 187 ? -4.741 9.615 -4.432 1.00 98.25 187 GLU A O 1
ATOM 1320 N N . ARG A 1 188 ? -5.799 9.703 -6.413 1.00 98.06 188 ARG A N 1
ATOM 1321 C CA . ARG A 1 188 ? -4.678 9.169 -7.190 1.00 98.06 188 ARG A CA 1
ATOM 1322 C C . ARG A 1 188 ? -3.879 10.307 -7.795 1.00 98.06 188 ARG A C 1
ATOM 1324 O O . ARG A 1 188 ? -4.464 11.231 -8.354 1.00 98.06 188 ARG A O 1
ATOM 1331 N N . TYR A 1 189 ? -2.562 10.186 -7.752 1.00 98.19 189 TYR A N 1
ATOM 1332 C CA . TYR A 1 189 ? -1.661 11.113 -8.421 1.00 98.19 189 TYR A CA 1
ATOM 1333 C C . TYR A 1 189 ? -0.696 10.344 -9.310 1.00 98.19 189 TYR A C 1
ATOM 1335 O O . TYR A 1 189 ? -0.018 9.427 -8.845 1.00 98.19 189 TYR A O 1
ATOM 1343 N N . GLU A 1 190 ? -0.614 10.757 -10.571 1.00 97.88 190 GLU A N 1
ATOM 1344 C CA . GLU A 1 190 ? 0.500 10.386 -11.436 1.00 97.88 190 GLU A CA 1
ATOM 1345 C C . GLU A 1 190 ? 1.769 11.117 -10.968 1.00 97.88 190 GLU A C 1
ATOM 1347 O O . GLU A 1 190 ? 1.743 12.296 -10.597 1.00 97.88 190 GLU A O 1
ATOM 1352 N N . THR A 1 191 ? 2.889 10.407 -10.965 1.00 97.56 191 THR A N 1
ATOM 1353 C CA . THR A 1 191 ? 4.214 10.918 -10.609 1.00 97.56 191 THR A CA 1
ATOM 1354 C C . THR A 1 191 ? 5.291 10.057 -11.284 1.00 97.56 191 THR A C 1
ATOM 1356 O O . THR A 1 191 ? 4.994 9.239 -12.154 1.00 97.56 191 THR A O 1
ATOM 1359 N N . THR A 1 192 ? 6.555 10.252 -10.923 1.00 96.94 192 THR A N 1
ATOM 1360 C CA . THR A 1 192 ? 7.697 9.479 -11.432 1.00 96.94 192 THR A CA 1
ATOM 1361 C C . THR A 1 192 ? 8.645 9.122 -10.294 1.00 96.94 192 THR A C 1
ATOM 1363 O O . THR A 1 192 ? 8.635 9.781 -9.248 1.00 96.94 192 THR A O 1
ATOM 1366 N N . TYR A 1 193 ? 9.527 8.140 -10.506 1.00 95.81 193 TYR A N 1
ATOM 1367 C CA . TYR A 1 193 ? 10.603 7.879 -9.549 1.00 95.81 193 TYR A CA 1
ATOM 1368 C C . TYR A 1 193 ? 11.485 9.101 -9.347 1.00 95.81 193 TYR A C 1
ATOM 1370 O O . TYR A 1 193 ? 11.767 9.424 -8.209 1.00 95.81 193 TYR A O 1
ATOM 1378 N N . ALA A 1 194 ? 11.795 9.876 -10.391 1.00 95.00 194 ALA A N 1
ATOM 1379 C CA . ALA A 1 194 ? 12.557 11.118 -10.237 1.00 95.00 194 ALA A CA 1
ATOM 1380 C C . ALA A 1 194 ? 11.889 12.116 -9.265 1.00 95.00 194 ALA A C 1
ATOM 1382 O O . ALA A 1 194 ? 12.568 12.758 -8.463 1.00 95.00 194 ALA A O 1
ATOM 1383 N N . ALA A 1 195 ? 10.557 12.229 -9.300 1.00 95.50 195 ALA A N 1
ATOM 1384 C CA . ALA A 1 195 ? 9.814 13.066 -8.361 1.00 95.50 195 ALA A CA 1
ATOM 1385 C C . ALA A 1 195 ? 9.779 12.473 -6.940 1.00 95.50 195 ALA A C 1
ATOM 1387 O O . ALA A 1 195 ? 9.853 13.225 -5.968 1.00 95.50 195 ALA A O 1
ATOM 1388 N N . LEU A 1 196 ? 9.701 11.144 -6.797 1.00 96.44 196 LEU A N 1
ATOM 1389 C CA . LEU A 1 196 ? 9.786 10.472 -5.494 1.00 96.44 196 LEU A CA 1
ATOM 1390 C C . LEU A 1 196 ? 11.203 10.521 -4.898 1.00 96.44 196 LEU A C 1
ATOM 1392 O O . LEU A 1 196 ? 11.344 10.750 -3.698 1.00 96.44 196 LEU A O 1
ATOM 1396 N N . THR A 1 197 ? 12.248 10.416 -5.720 1.00 96.00 197 THR A N 1
ATOM 1397 C CA . THR A 1 197 ? 13.658 10.556 -5.330 1.00 96.00 197 THR A CA 1
ATOM 1398 C C . THR A 1 197 ? 13.918 11.915 -4.675 1.00 96.00 197 THR A C 1
ATOM 1400 O O . THR A 1 197 ? 14.688 12.017 -3.721 1.00 96.00 197 THR A O 1
ATOM 1403 N N . ALA A 1 198 ? 13.225 12.969 -5.122 1.00 94.81 198 ALA A N 1
ATOM 1404 C CA . ALA A 1 198 ? 13.305 14.288 -4.495 1.00 94.81 198 ALA A CA 1
ATOM 1405 C C . ALA A 1 198 ? 12.744 14.316 -3.056 1.00 94.81 198 ALA A C 1
ATOM 1407 O O . ALA A 1 198 ? 13.170 15.146 -2.255 1.00 94.81 198 ALA A O 1
ATOM 1408 N N . ALA A 1 199 ? 11.812 13.417 -2.710 1.00 94.12 199 ALA A N 1
ATOM 1409 C CA . ALA A 1 199 ? 11.270 13.262 -1.354 1.00 94.12 199 ALA A CA 1
ATOM 1410 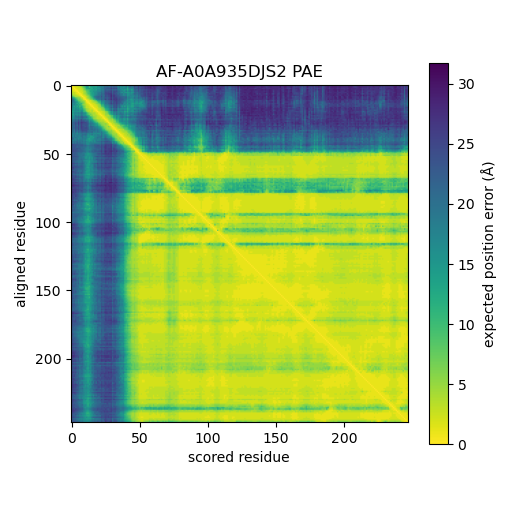C C . ALA A 1 199 ? 12.067 12.256 -0.496 1.00 94.12 199 ALA A C 1
ATOM 1412 O O . ALA A 1 199 ? 12.110 12.381 0.736 1.00 94.12 199 ALA A O 1
ATOM 1413 N N . HIS A 1 200 ? 12.698 11.267 -1.136 1.00 94.56 200 HIS A N 1
ATOM 1414 C CA . HIS A 1 200 ? 13.631 10.335 -0.512 1.00 94.56 200 HIS A CA 1
ATOM 1415 C C . HIS A 1 200 ? 14.671 9.829 -1.537 1.00 94.56 200 HIS A C 1
ATOM 1417 O O . HIS A 1 200 ? 14.280 9.094 -2.443 1.00 94.56 200 HIS A O 1
ATOM 1423 N N . PRO A 1 201 ? 15.979 10.133 -1.388 1.00 92.88 201 PRO A N 1
ATOM 1424 C CA . PRO A 1 201 ? 16.997 9.830 -2.406 1.00 92.88 201 PRO A CA 1
ATOM 1425 C C . PRO A 1 201 ? 17.093 8.357 -2.825 1.00 92.88 201 PRO A C 1
ATOM 1427 O O . PRO A 1 201 ? 17.417 8.067 -3.968 1.00 92.88 201 PRO A O 1
ATOM 1430 N N . ASP A 1 202 ? 16.776 7.436 -1.915 1.00 91.50 202 ASP A N 1
ATOM 1431 C CA . ASP A 1 202 ? 16.829 5.991 -2.179 1.00 91.50 202 ASP A CA 1
ATOM 1432 C C . ASP A 1 202 ? 15.556 5.423 -2.849 1.00 91.50 202 ASP A C 1
ATOM 1434 O O . ASP A 1 202 ? 15.443 4.210 -3.007 1.00 91.50 202 ASP A O 1
ATOM 1438 N N . CYS A 1 203 ? 14.567 6.257 -3.203 1.00 94.25 203 CYS A N 1
ATOM 1439 C CA . CYS A 1 203 ? 13.421 5.819 -4.005 1.00 94.25 203 CYS A CA 1
ATOM 1440 C C . CYS A 1 203 ? 13.646 6.132 -5.487 1.00 94.25 203 CYS A C 1
ATOM 1442 O O . CYS A 1 203 ? 13.134 7.121 -6.014 1.00 94.25 203 CYS A O 1
ATOM 1444 N N . ASP A 1 204 ? 14.439 5.290 -6.141 1.00 92.06 204 ASP A N 1
ATOM 1445 C CA . ASP A 1 204 ? 14.900 5.436 -7.528 1.00 92.06 204 ASP A CA 1
ATOM 1446 C C . ASP A 1 204 ? 14.249 4.444 -8.512 1.00 92.06 204 ASP A C 1
ATOM 1448 O O . ASP A 1 204 ? 14.553 4.464 -9.703 1.00 92.06 204 ASP A O 1
ATOM 1452 N N . GLY A 1 205 ? 13.349 3.587 -8.021 1.00 89.94 205 GLY A N 1
ATOM 1453 C CA . GLY A 1 205 ? 12.672 2.549 -8.806 1.00 89.94 205 GLY A CA 1
ATOM 1454 C C . GLY A 1 205 ? 13.383 1.198 -8.829 1.00 89.94 205 GLY A C 1
ATOM 1455 O O . GLY A 1 205 ? 12.821 0.232 -9.325 1.00 89.94 205 GLY A O 1
ATOM 1456 N N . VAL A 1 206 ? 14.575 1.063 -8.235 1.00 89.44 206 VAL A N 1
ATOM 1457 C CA . VAL A 1 206 ? 15.239 -0.251 -8.130 1.00 89.44 206 VAL A CA 1
ATOM 1458 C C . VAL A 1 206 ? 14.512 -1.153 -7.126 1.00 89.44 206 VAL A C 1
ATOM 1460 O O . VAL A 1 206 ? 14.396 -2.361 -7.330 1.00 89.44 206 VAL A O 1
ATOM 1463 N N . PHE A 1 207 ? 13.996 -0.562 -6.044 1.00 86.12 207 PHE A N 1
ATOM 1464 C CA . PHE A 1 207 ? 13.211 -1.250 -5.017 1.00 86.12 207 PHE A CA 1
ATOM 1465 C C . PHE A 1 207 ? 11.912 -0.489 -4.739 1.00 86.12 207 PHE A C 1
ATOM 1467 O O . PHE A 1 207 ? 11.770 0.196 -3.722 1.00 86.12 207 PHE A O 1
ATOM 1474 N N . GLU A 1 208 ? 10.954 -0.626 -5.654 1.00 86.44 208 GLU A N 1
ATOM 1475 C CA . GLU A 1 208 ? 9.679 0.107 -5.675 1.00 86.44 208 GLU A CA 1
ATOM 1476 C C . GLU A 1 208 ? 8.846 -0.051 -4.390 1.00 86.44 208 GLU A C 1
ATOM 1478 O O . GLU A 1 208 ? 8.117 0.858 -4.001 1.00 86.44 208 GLU A O 1
ATOM 1483 N N . HIS A 1 209 ? 9.012 -1.175 -3.685 1.00 84.81 209 HIS A N 1
ATOM 1484 C CA . HIS A 1 209 ? 8.326 -1.491 -2.423 1.00 84.81 209 HIS A CA 1
ATOM 1485 C C . HIS A 1 209 ? 9.242 -1.441 -1.198 1.00 84.81 209 HIS A C 1
ATOM 1487 O O . HIS A 1 209 ? 8.950 -2.030 -0.154 1.00 84.81 2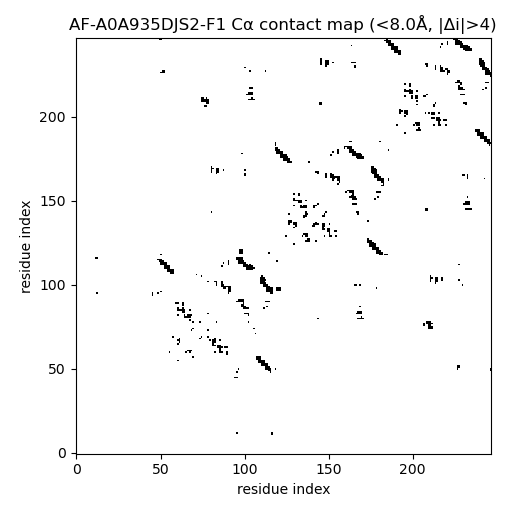09 HIS A O 1
ATOM 1493 N N . SER A 1 210 ? 10.375 -0.750 -1.314 1.00 89.00 210 SER A N 1
ATOM 1494 C CA . SER A 1 210 ? 11.252 -0.497 -0.175 1.00 89.00 210 SER A CA 1
ATOM 1495 C C . SER A 1 210 ? 10.565 0.379 0.878 1.00 89.00 210 SER A C 1
ATOM 1497 O O . SER A 1 210 ? 9.648 1.149 0.579 1.00 89.00 210 SER A O 1
ATOM 1499 N N . GLY A 1 211 ? 11.042 0.330 2.127 1.00 89.00 211 GLY A N 1
ATOM 1500 C CA . GLY A 1 211 ? 10.619 1.306 3.138 1.00 89.00 211 GLY A CA 1
ATOM 1501 C C . GLY A 1 211 ? 10.894 2.750 2.694 1.00 89.00 211 GLY A C 1
ATOM 1502 O O . GLY A 1 211 ? 10.110 3.646 2.987 1.00 89.00 211 GLY A O 1
ATOM 1503 N N . GLN A 1 212 ? 11.948 2.954 1.898 1.00 92.06 212 GLN A N 1
ATOM 1504 C CA . GLN A 1 212 ? 12.329 4.263 1.370 1.00 92.06 212 GLN A CA 1
ATOM 1505 C C . GLN A 1 212 ? 11.341 4.799 0.337 1.00 92.06 212 GLN A C 1
ATOM 1507 O O . GLN A 1 212 ? 10.982 5.975 0.391 1.00 92.06 212 GLN A O 1
ATOM 1512 N N . CYS A 1 213 ? 10.841 3.948 -0.561 1.00 94.50 213 CYS A N 1
ATOM 1513 C CA . CYS A 1 213 ? 9.782 4.362 -1.473 1.00 94.50 213 CYS A CA 1
ATOM 1514 C C . CYS A 1 213 ? 8.461 4.626 -0.757 1.00 94.50 213 CYS A C 1
ATOM 1516 O O . CYS A 1 213 ? 7.814 5.629 -1.048 1.00 94.50 213 CYS A O 1
ATOM 1518 N N . ASN A 1 214 ? 8.097 3.831 0.251 1.00 94.19 214 ASN A N 1
ATOM 1519 C CA . ASN A 1 214 ? 6.917 4.142 1.061 1.00 94.19 214 ASN A CA 1
ATOM 1520 C C . ASN A 1 214 ? 7.058 5.486 1.797 1.00 94.19 214 ASN A C 1
ATOM 1522 O O . ASN A 1 214 ? 6.107 6.266 1.815 1.00 94.19 214 ASN A O 1
ATOM 1526 N N . ALA A 1 215 ? 8.255 5.823 2.290 1.00 94.81 215 ALA A N 1
ATOM 1527 C CA . ALA A 1 215 ? 8.549 7.140 2.860 1.00 94.81 215 ALA A CA 1
ATOM 1528 C C . ALA A 1 215 ? 8.475 8.276 1.846 1.00 94.81 215 ALA A C 1
ATOM 1530 O O . ALA A 1 215 ? 7.885 9.321 2.136 1.00 94.81 215 ALA A O 1
ATOM 1531 N N . ALA A 1 216 ? 9.009 8.075 0.641 1.00 96.94 216 ALA A N 1
ATOM 1532 C CA . ALA A 1 216 ? 8.874 9.040 -0.441 1.00 96.94 216 ALA A CA 1
ATOM 1533 C C . ALA A 1 216 ? 7.399 9.315 -0.766 1.00 96.94 216 ALA A C 1
ATOM 1535 O O . ALA A 1 216 ? 6.996 10.473 -0.854 1.00 96.94 216 ALA A O 1
ATOM 1536 N N . ILE A 1 217 ? 6.587 8.261 -0.893 1.00 97.81 217 ILE A N 1
ATOM 1537 C CA . ILE A 1 217 ? 5.159 8.353 -1.223 1.00 97.81 217 ILE A CA 1
ATOM 1538 C C . ILE A 1 217 ? 4.377 9.009 -0.085 1.00 97.81 217 ILE A C 1
ATOM 1540 O O . ILE A 1 217 ? 3.580 9.917 -0.330 1.00 97.81 217 ILE A O 1
ATOM 1544 N N . HIS A 1 218 ? 4.647 8.621 1.163 1.00 97.06 218 HIS A N 1
ATOM 1545 C CA . HIS A 1 218 ? 4.068 9.257 2.341 1.00 97.06 218 HIS A CA 1
ATOM 1546 C C . HIS A 1 218 ? 4.312 10.772 2.325 1.00 97.06 218 HIS A C 1
ATOM 1548 O O . HIS A 1 218 ? 3.363 11.557 2.377 1.00 97.06 218 HIS A O 1
ATOM 1554 N N . ARG A 1 219 ? 5.571 11.198 2.161 1.00 97.50 219 ARG A N 1
ATOM 1555 C CA . ARG A 1 219 ? 5.953 12.618 2.097 1.00 97.50 219 ARG A CA 1
ATOM 1556 C C . ARG A 1 219 ? 5.345 13.330 0.892 1.00 97.50 219 ARG A C 1
ATOM 1558 O O . ARG A 1 219 ? 4.844 14.444 1.033 1.00 97.50 219 ARG A O 1
ATOM 1565 N N . PHE A 1 220 ? 5.336 12.680 -0.270 1.00 97.69 220 PHE A N 1
ATOM 1566 C CA . PHE A 1 220 ? 4.707 13.182 -1.492 1.00 97.69 220 PHE A CA 1
ATOM 1567 C C . PHE A 1 220 ? 3.211 13.473 -1.293 1.00 97.69 220 PHE A C 1
ATOM 1569 O O . PHE A 1 220 ? 2.703 14.477 -1.801 1.00 97.69 220 PHE A O 1
ATOM 1576 N N . CYS A 1 221 ? 2.506 12.637 -0.532 1.00 98.06 221 CYS A N 1
ATOM 1577 C CA . CYS A 1 221 ? 1.106 12.856 -0.187 1.00 98.06 221 CYS A CA 1
ATOM 1578 C C . CYS A 1 221 ? 0.931 13.927 0.903 1.00 98.06 221 CYS A C 1
ATOM 1580 O O . CYS A 1 221 ? 0.045 14.775 0.793 1.00 98.06 221 CYS A O 1
ATOM 1582 N N . MET A 1 222 ? 1.807 13.963 1.910 1.00 96.75 222 MET A N 1
ATOM 1583 C CA . MET A 1 222 ? 1.766 14.967 2.983 1.00 96.75 222 MET A CA 1
ATOM 1584 C C . MET A 1 222 ? 1.919 16.402 2.459 1.00 96.75 222 MET A C 1
ATOM 1586 O O . MET A 1 222 ? 1.174 17.289 2.874 1.00 96.75 222 MET A O 1
ATOM 1590 N N . VAL A 1 223 ? 2.811 16.648 1.488 1.00 97.56 223 VAL A N 1
ATOM 1591 C CA . VAL A 1 223 ? 2.952 17.988 0.871 1.00 97.56 223 VAL A CA 1
ATOM 1592 C C . VAL A 1 223 ? 1.719 18.419 0.066 1.00 97.56 223 VAL A C 1
ATOM 1594 O O . VAL A 1 223 ? 1.580 19.593 -0.268 1.00 97.56 223 VAL A O 1
ATOM 1597 N N . ARG A 1 224 ? 0.803 17.487 -0.221 1.00 96.94 224 ARG A N 1
ATOM 1598 C CA . ARG A 1 224 ? -0.499 17.726 -0.865 1.00 96.94 224 ARG A CA 1
ATOM 1599 C C . ARG A 1 224 ? -1.647 17.811 0.141 1.00 96.94 224 ARG A C 1
ATOM 1601 O O . ARG A 1 224 ? -2.803 17.731 -0.255 1.00 96.94 224 ARG A O 1
ATOM 1608 N N . LEU A 1 225 ? -1.336 17.977 1.430 1.00 96.88 225 LEU A N 1
ATOM 1609 C CA . LEU A 1 225 ? -2.310 18.060 2.525 1.00 96.88 225 LEU A CA 1
ATOM 1610 C C . LEU A 1 225 ? -3.146 16.779 2.705 1.00 96.88 225 LEU A C 1
ATOM 1612 O O . LEU A 1 225 ? -4.242 16.821 3.261 1.00 96.88 225 LEU A O 1
ATOM 1616 N N . GLN A 1 226 ? -2.622 15.641 2.249 1.00 96.75 226 GLN A N 1
ATOM 1617 C CA . GLN A 1 226 ? -3.215 14.320 2.450 1.00 96.75 226 GLN A CA 1
ATOM 1618 C C . GLN A 1 226 ? -2.642 13.691 3.733 1.00 96.75 226 GLN A C 1
ATOM 1620 O O . GLN A 1 226 ? -1.578 14.093 4.199 1.00 96.75 226 GLN A O 1
ATOM 1625 N N . ARG A 1 227 ? -3.324 12.702 4.327 1.00 95.56 227 ARG A N 1
ATOM 1626 C CA . ARG A 1 227 ? -2.893 12.090 5.607 1.00 95.56 227 ARG A CA 1
ATOM 1627 C C . ARG A 1 227 ? -1.651 11.212 5.476 1.00 95.56 227 ARG A C 1
ATOM 1629 O O . ARG A 1 227 ? -0.877 11.086 6.423 1.00 95.56 227 ARG A O 1
ATOM 1636 N N . SER A 1 228 ? -1.546 10.515 4.349 1.00 97.50 228 SER A N 1
ATOM 1637 C CA . SER A 1 228 ? -0.470 9.589 3.989 1.00 97.50 228 SER A CA 1
ATOM 1638 C C . SER A 1 228 ? -0.700 9.105 2.551 1.00 97.50 228 SER A C 1
ATOM 1640 O O . SER A 1 228 ? -1.639 9.557 1.891 1.00 97.50 228 SER A O 1
ATOM 1642 N N . GLY A 1 229 ? 0.103 8.162 2.069 1.00 97.31 229 GLY A N 1
ATOM 1643 C CA . GLY A 1 229 ? -0.166 7.458 0.823 1.00 97.31 229 GLY A CA 1
ATOM 1644 C C . GLY A 1 229 ? 0.532 6.115 0.725 1.00 97.31 229 GLY A C 1
ATOM 1645 O O . GLY A 1 229 ? 1.426 5.813 1.509 1.00 97.31 229 GLY A O 1
ATOM 1646 N N . PHE A 1 230 ? 0.103 5.328 -0.253 1.00 97.31 230 PHE A N 1
ATOM 1647 C CA . PHE A 1 230 ? 0.650 4.019 -0.582 1.00 97.31 230 PHE A CA 1
ATOM 1648 C C . PHE A 1 230 ? 0.806 3.875 -2.098 1.00 97.31 230 PHE A C 1
ATOM 1650 O O . PHE A 1 230 ? 0.137 4.550 -2.886 1.00 97.31 230 PHE A O 1
ATOM 1657 N N . GLY A 1 231 ? 1.708 2.990 -2.509 1.00 95.12 231 GLY A N 1
ATOM 1658 C CA . GLY A 1 231 ? 1.952 2.686 -3.910 1.00 95.12 231 GLY A CA 1
ATOM 1659 C C . GLY A 1 231 ? 3.396 2.243 -4.169 1.00 95.12 231 GLY A C 1
ATOM 1660 O O . GLY A 1 231 ? 4.104 1.923 -3.214 1.00 95.12 231 GLY A O 1
ATOM 1661 N N . PRO A 1 232 ? 3.831 2.227 -5.438 1.00 96.44 232 PRO A N 1
ATOM 1662 C CA . PRO A 1 232 ? 3.009 2.451 -6.632 1.00 96.44 232 PRO A CA 1
ATOM 1663 C C . PRO A 1 232 ? 1.819 1.482 -6.705 1.00 96.44 232 PRO A C 1
ATOM 1665 O O . PRO A 1 232 ? 1.933 0.327 -6.292 1.00 96.44 232 PRO A O 1
ATOM 1668 N N . ILE A 1 233 ? 0.664 1.972 -7.161 1.00 96.81 233 ILE A N 1
ATOM 1669 C CA . ILE A 1 233 ? -0.536 1.155 -7.433 1.00 96.81 233 ILE A CA 1
ATOM 1670 C C . ILE A 1 233 ? -0.683 0.816 -8.921 1.00 96.81 233 ILE A C 1
ATOM 1672 O O . ILE A 1 233 ? -1.464 -0.061 -9.279 1.00 96.81 233 ILE A O 1
ATOM 1676 N N . ASP A 1 234 ? 0.074 1.513 -9.766 1.00 96.12 234 ASP A N 1
ATOM 1677 C CA . ASP A 1 234 ? 0.279 1.208 -11.177 1.00 96.12 234 ASP A CA 1
ATOM 1678 C C . ASP A 1 234 ? 1.642 1.767 -11.607 1.00 96.12 234 ASP A C 1
ATOM 1680 O O . ASP A 1 234 ? 2.070 2.799 -11.076 1.00 96.12 234 ASP A O 1
ATOM 1684 N N . ASP A 1 235 ? 2.297 1.095 -12.549 1.00 93.31 235 ASP A N 1
ATOM 1685 C CA . ASP A 1 235 ? 3.569 1.509 -13.154 1.00 93.31 235 ASP A CA 1
ATOM 1686 C C . ASP A 1 235 ? 3.579 1.085 -14.629 1.00 93.31 235 ASP A C 1
ATOM 1688 O O . ASP A 1 235 ? 3.387 -0.094 -14.946 1.00 93.31 235 ASP A O 1
ATOM 1692 N N . ASP A 1 236 ? 3.765 2.059 -15.522 1.00 89.88 236 ASP A N 1
ATOM 1693 C CA . ASP A 1 236 ? 3.796 1.873 -16.975 1.00 89.88 236 ASP A CA 1
ATOM 1694 C C . ASP A 1 236 ? 5.202 2.002 -17.598 1.00 89.88 236 ASP A C 1
ATOM 1696 O O . ASP A 1 236 ? 5.334 2.165 -18.813 1.00 89.88 236 ASP A O 1
ATOM 1700 N N . GLY A 1 237 ? 6.262 1.872 -16.792 1.00 82.81 237 GLY A N 1
ATOM 1701 C CA . GLY A 1 237 ? 7.655 1.918 -17.247 1.00 82.81 237 GLY A CA 1
ATOM 1702 C C . GLY A 1 237 ? 8.251 3.326 -17.264 1.00 82.81 237 GLY A C 1
ATOM 1703 O O . GLY A 1 237 ? 9.167 3.608 -18.041 1.00 82.81 237 GLY A O 1
ATOM 1704 N N . GLY A 1 238 ? 7.735 4.223 -16.422 1.00 83.00 238 GLY A N 1
ATOM 1705 C CA . GLY A 1 238 ? 8.272 5.575 -16.258 1.00 83.00 238 GLY A CA 1
ATOM 1706 C C . GLY A 1 238 ? 7.303 6.561 -15.615 1.00 83.00 238 GLY A C 1
ATOM 1707 O O . GLY A 1 238 ? 7.751 7.525 -14.983 1.00 83.00 238 GLY A O 1
ATOM 1708 N N . ARG A 1 239 ? 5.993 6.319 -15.727 1.00 93.69 239 ARG A N 1
ATOM 1709 C CA . ARG A 1 239 ? 4.982 6.985 -14.908 1.00 93.69 239 ARG A CA 1
ATOM 1710 C C . ARG A 1 239 ? 4.445 5.978 -13.913 1.00 93.69 239 ARG A C 1
ATOM 1712 O O . ARG A 1 239 ? 4.136 4.838 -14.246 1.00 93.69 239 ARG A O 1
ATOM 1719 N N . LEU A 1 240 ? 4.300 6.438 -12.684 1.00 95.88 240 LEU A N 1
ATOM 1720 C CA . LEU A 1 240 ? 3.742 5.632 -11.620 1.00 95.88 240 LEU A CA 1
ATOM 1721 C C . LEU A 1 240 ? 2.565 6.370 -11.000 1.00 95.88 240 LEU A C 1
ATOM 1723 O O . LEU A 1 240 ? 2.563 7.600 -10.894 1.00 95.88 240 LEU A O 1
ATOM 1727 N N . THR A 1 241 ? 1.556 5.616 -10.587 1.00 98.19 241 THR A N 1
ATOM 1728 C CA . THR A 1 241 ? 0.409 6.157 -9.860 1.00 98.19 241 THR A CA 1
ATOM 1729 C C . THR A 1 241 ? 0.548 5.818 -8.386 1.00 98.19 241 THR A C 1
ATOM 1731 O O . THR A 1 241 ? 0.801 4.668 -8.028 1.00 98.19 241 THR A O 1
ATOM 1734 N N . VAL A 1 242 ? 0.345 6.805 -7.514 1.00 98.06 242 VAL A N 1
ATOM 1735 C CA . VAL A 1 242 ? 0.247 6.601 -6.060 1.00 98.06 242 VAL A CA 1
ATOM 1736 C C . VAL A 1 242 ? -1.137 6.974 -5.558 1.00 98.06 242 VAL A C 1
ATOM 1738 O O . VAL A 1 242 ? -1.804 7.843 -6.121 1.00 98.06 242 VAL A O 1
ATOM 1741 N N . ALA A 1 243 ? -1.563 6.328 -4.479 1.00 98.31 243 ALA A N 1
ATOM 1742 C CA . ALA A 1 243 ? -2.803 6.621 -3.782 1.00 98.31 243 ALA A CA 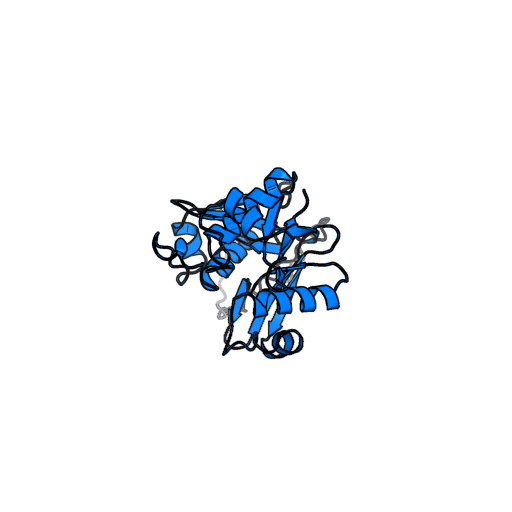1
ATOM 1743 C C . ALA A 1 243 ? -2.511 7.427 -2.514 1.00 98.31 243 ALA A C 1
ATOM 1745 O O . ALA A 1 243 ? -1.864 6.930 -1.596 1.00 98.31 243 ALA A O 1
ATOM 1746 N N . CYS A 1 244 ? -3.022 8.653 -2.435 1.00 98.50 244 CYS A N 1
ATOM 1747 C CA . CYS A 1 244 ? -2.970 9.469 -1.230 1.00 98.50 244 CYS A CA 1
ATOM 1748 C C . CYS A 1 244 ? -4.300 9.407 -0.474 1.00 98.50 244 CYS A C 1
ATOM 1750 O O . CYS A 1 244 ? -5.368 9.617 -1.050 1.00 98.50 244 CYS A O 1
ATOM 1752 N N . VAL A 1 245 ? -4.238 9.134 0.827 1.00 97.50 245 VAL A N 1
ATOM 1753 C CA . VAL A 1 245 ? -5.412 9.008 1.699 1.00 97.50 245 VAL A CA 1
ATOM 1754 C C . VAL A 1 245 ? -5.880 10.383 2.155 1.00 97.50 245 VAL A C 1
ATOM 1756 O O . VAL A 1 245 ? -5.095 11.152 2.720 1.00 97.50 245 VAL A O 1
ATOM 1759 N N . ARG A 1 246 ? -7.171 10.662 1.965 1.00 95.50 246 ARG A N 1
ATOM 1760 C CA . ARG A 1 246 ? -7.773 11.950 2.318 1.00 95.50 246 ARG A CA 1
ATOM 1761 C C . ARG A 1 246 ? -7.838 12.201 3.834 1.00 95.50 246 ARG A C 1
ATOM 1763 O O . ARG A 1 246 ? -7.882 11.244 4.613 1.00 95.50 246 ARG A O 1
ATOM 1770 N N . PRO A 1 247 ? -7.826 13.481 4.261 1.00 86.81 247 PRO A N 1
ATOM 1771 C CA . PRO A 1 247 ? -8.147 13.912 5.623 1.00 86.81 247 PRO A CA 1
ATOM 1772 C C . PRO A 1 247 ? -9.497 13.414 6.145 1.00 86.81 247 PRO A C 1
ATOM 1774 O O . PRO A 1 247 ? -10.434 13.234 5.353 1.00 86.81 247 PRO A O 1
#

Mean predicted aligned error: 9.17 Å

Nearest PDB structures (foldseek):
  8blv-assembly2_B  TM=2.817E-01  e=1.676E+00  Homo sapiens
  6csw-assembly2_B  TM=3.417E-01  e=8.566E+00  Homo sapiens

Solvent-accessible surface area (backbone atoms only — not comparable to full-atom values): 135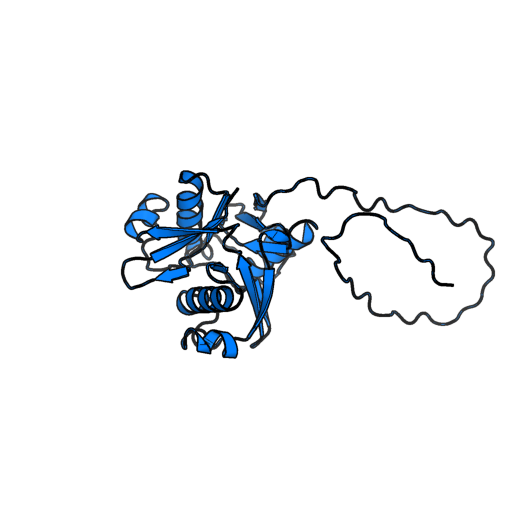50 Å² total; per-residue (Å²): 136,87,83,81,81,83,80,87,85,78,93,87,76,86,78,82,76,80,74,73,85,75,83,76,81,93,76,93,75,96,72,90,85,78,82,78,78,76,74,74,74,68,78,90,58,78,57,94,65,62,60,42,69,44,81,44,47,57,65,57,34,25,71,59,22,78,78,22,75,82,45,84,74,37,43,72,72,24,71,54,60,41,36,21,25,7,34,18,48,57,22,35,74,68,74,51,22,54,29,30,41,43,52,33,38,75,79,84,43,28,29,28,38,28,26,22,56,94,45,27,46,75,41,82,52,35,23,70,67,31,22,76,67,23,71,55,13,47,60,75,85,28,72,64,51,68,46,32,20,29,11,41,15,52,53,25,25,74,79,38,76,68,17,46,26,48,57,45,37,42,76,56,93,60,39,32,28,33,36,30,26,42,46,90,35,38,46,78,42,83,47,32,40,74,64,29,22,76,63,23,75,79,14,66,59,88,50,53,64,11,30,40,24,26,29,8,40,19,49,58,19,41,80,69,72,23,64,29,34,51,47,54,36,41,73,79,87,68,48,30,30,32,39,22,30,51,118

pLDDT: mean 83.75, std 21.63, range [25.48, 98.69]

Secondary structure (DSSP, 8-state):
--------S--S-----------PPP------------------------SEEEEEEHHHHHHH-TT----HHHHTT---HHHHHHHHHHHHHTSSEEEEEEEEEESSEEEEEEEEGGG-EEEEEEHHHHHTT-TT-SSSS-SSSHHHHHHHHHHHHHHSTT-EEEEEEEEETTEEEEEEEPTTTEEEEEE-HHHHHTT-TT-SSTTTTSHHHHHHHHHHHHTTT-SEEEEEEEE-SS-EEEEEEP-

Radius of gyration: 20.86 Å; Cα contacts (8 Å, |Δi|>4): 508; chains: 1; bounding box: 50×48×66 Å

Foldseek 3Di:
DDDDDDDPDDDFDPPPPPPDDDDDDDDDDDDDDDPPPPPPPPPPDPPVPAWAKDKAALVQLCVQAVPFDDDVVQLLQFTDLSSLLSLQSVLVVVVFFNGKGDQLADDRIGIIIGHGRVQKDKDKDFQVQLCVQPVCSNCPNDVDDASSLQSQQVVLCVVANQWHKDDQNDDDRGMGIIMTGHNVFKDKDKDFQVQLCVQAVSSNPPRCRRNRVSNSQQVVLVVVVFRGWDDQSHDDPTITMIITTHD

Sequence (247 aa):
MRVLVAVAGAQGCQVDLNLGAVNAPDAASDIPGDAVSDRVEVPDACMPVRSGSFTVSLAELAAANADCSLTRATLSRGYSIACLSAAHRICVARGCCSAGFGLNEAWNDATITCLVGDNAAVRATDYAALSAFDAACDGRVERFGPACNRAITRFCERESPGSAGFGPVEADGGRVSVVCVPPASVERYETTYAALTAAHPDCDGVFEHSGQCNAAIHRFCMVRLQRSGFGPIDDDGGRLTVACVRP